Protein AF-A0A2K3LFW1-F1 (afdb_monomer)

Mean predicted aligned error: 12.16 Å

Structure (mmCIF, N/CA/C/O backbone):
data_AF-A0A2K3LFW1-F1
#
_entry.id   AF-A0A2K3LFW1-F1
#
loop_
_atom_site.group_PDB
_atom_site.id
_atom_site.type_symbol
_atom_site.label_atom_id
_atom_site.label_alt_id
_atom_site.label_comp_id
_atom_site.label_asym_id
_atom_site.label_entity_id
_atom_site.label_seq_id
_atom_site.pdbx_PDB_ins_code
_atom_site.Cartn_x
_atom_site.Cartn_y
_atom_site.Cartn_z
_atom_site.occupancy
_atom_site.B_iso_or_equiv
_atom_site.auth_seq_id
_atom_site.auth_comp_id
_atom_site.auth_asym_id
_atom_site.auth_atom_id
_atom_site.pdbx_PDB_model_num
ATOM 1 N N . ALA A 1 1 ? -12.103 -34.944 -21.397 1.00 36.88 1 ALA A N 1
ATOM 2 C CA . ALA A 1 1 ? -10.668 -35.002 -21.060 1.00 36.88 1 ALA A CA 1
ATOM 3 C C . ALA A 1 1 ? -10.386 -33.877 -20.077 1.00 36.88 1 ALA A C 1
ATOM 5 O O . ALA A 1 1 ? -10.619 -32.725 -20.417 1.00 36.88 1 ALA A O 1
ATOM 6 N N . VAL A 1 2 ? -10.037 -34.216 -18.837 1.00 42.31 2 VAL A N 1
ATOM 7 C CA . VAL A 1 2 ? -9.787 -33.252 -17.756 1.00 42.31 2 VAL A CA 1
ATOM 8 C C . VAL A 1 2 ? -8.341 -32.785 -17.886 1.00 42.31 2 VAL A C 1
ATOM 10 O O . VAL A 1 2 ? -7.439 -33.617 -17.873 1.00 42.31 2 VAL A O 1
ATOM 13 N N . GLY A 1 3 ? -8.125 -31.481 -18.067 1.00 49.25 3 GLY A N 1
ATOM 14 C CA . GLY A 1 3 ? -6.792 -30.880 -18.108 1.00 49.25 3 GLY A CA 1
ATOM 15 C C . GLY A 1 3 ? -6.124 -30.982 -16.740 1.00 49.25 3 GLY A C 1
ATOM 16 O O . GLY A 1 3 ? -6.331 -30.141 -15.871 1.00 49.25 3 GLY A O 1
ATOM 17 N N . SER A 1 4 ? -5.366 -32.053 -16.539 1.00 57.53 4 SER A N 1
ATOM 18 C CA . SER A 1 4 ? -4.547 -32.315 -15.361 1.00 57.53 4 SER A CA 1
ATOM 19 C C . SER A 1 4 ? -3.307 -31.419 -15.376 1.00 57.53 4 SER A C 1
ATOM 21 O O . SER A 1 4 ? -2.451 -31.591 -16.242 1.00 57.53 4 SER A O 1
ATOM 23 N N . GLY A 1 5 ? -3.187 -30.492 -14.422 1.00 56.44 5 GLY A N 1
ATOM 24 C CA . GLY A 1 5 ? -1.912 -29.798 -14.207 1.00 56.44 5 GLY A CA 1
ATOM 25 C C . GLY A 1 5 ? -1.926 -28.523 -13.366 1.00 56.44 5 GLY A C 1
ATOM 26 O O . GLY A 1 5 ? -0.854 -28.055 -13.002 1.00 56.44 5 GLY A O 1
ATOM 27 N N . SER A 1 6 ? -3.084 -27.943 -13.034 1.00 63.03 6 SER A N 1
ATOM 28 C CA . SER A 1 6 ? -3.106 -26.725 -12.213 1.00 63.03 6 SER A CA 1
ATOM 29 C C . SER A 1 6 ? -3.050 -27.080 -10.724 1.00 63.03 6 SER A C 1
ATOM 31 O O . SER A 1 6 ? -3.928 -27.776 -10.212 1.00 63.03 6 SER A O 1
ATOM 33 N N . LEU A 1 7 ? -1.989 -26.637 -10.042 1.00 67.38 7 LEU A N 1
ATOM 34 C CA . LEU A 1 7 ? -1.894 -26.677 -8.581 1.00 67.38 7 LEU A CA 1
ATOM 35 C C . LEU A 1 7 ? -3.074 -25.912 -7.970 1.00 67.38 7 LEU A C 1
ATOM 37 O O . LEU A 1 7 ? -3.542 -24.927 -8.542 1.00 67.38 7 LEU A O 1
ATOM 41 N N . ARG A 1 8 ? -3.542 -26.339 -6.789 1.00 80.81 8 ARG A N 1
ATOM 42 C CA . ARG A 1 8 ? -4.552 -25.564 -6.059 1.00 80.81 8 ARG A CA 1
ATOM 43 C C . ARG A 1 8 ? -4.041 -24.129 -5.835 1.00 80.81 8 ARG A C 1
ATOM 45 O O . ARG A 1 8 ? -2.858 -23.977 -5.527 1.00 80.81 8 ARG A O 1
ATOM 52 N N . PRO A 1 9 ? -4.901 -23.099 -5.942 1.00 73.69 9 PRO A N 1
ATOM 53 C CA . PRO A 1 9 ? -4.488 -21.699 -5.825 1.00 73.69 9 PRO A CA 1
ATOM 54 C C . PRO A 1 9 ? -3.722 -21.380 -4.539 1.00 73.69 9 PRO A C 1
ATOM 56 O O . PRO A 1 9 ? -2.773 -20.609 -4.586 1.00 73.69 9 PRO A O 1
ATOM 59 N N . ASP A 1 10 ? -4.072 -22.017 -3.418 1.00 69.94 10 ASP A N 1
ATOM 60 C CA . ASP A 1 10 ? -3.366 -21.872 -2.141 1.00 69.94 10 ASP A CA 1
ATOM 61 C C . ASP A 1 10 ? -1.914 -22.376 -2.212 1.00 69.94 10 ASP A C 1
ATOM 63 O O . ASP A 1 10 ? -0.987 -21.688 -1.791 1.00 69.94 10 ASP A O 1
ATOM 67 N N . ILE A 1 11 ? -1.699 -23.529 -2.847 1.00 78.38 11 ILE A N 1
ATOM 68 C CA . ILE A 1 11 ? -0.368 -24.117 -3.040 1.00 78.38 11 ILE A CA 1
ATOM 69 C C . ILE A 1 11 ? 0.438 -23.304 -4.060 1.00 78.38 11 ILE A C 1
ATOM 71 O O . ILE A 1 11 ? 1.631 -23.073 -3.866 1.00 78.38 11 ILE A O 1
ATOM 75 N N . ALA A 1 12 ? -0.209 -22.854 -5.138 1.00 78.25 12 ALA A N 1
ATOM 76 C CA . ALA A 1 12 ? 0.420 -22.016 -6.152 1.00 78.25 12 ALA A CA 1
ATOM 77 C C . ALA A 1 12 ? 0.868 -20.670 -5.567 1.00 78.25 12 ALA A C 1
ATOM 79 O O . ALA A 1 12 ? 1.980 -20.231 -5.847 1.00 78.25 12 ALA A O 1
ATOM 80 N N . LEU A 1 13 ? 0.039 -20.055 -4.718 1.00 75.94 13 LEU A N 1
ATOM 81 C CA . LEU A 1 13 ? 0.353 -18.804 -4.037 1.00 75.94 13 LEU A CA 1
ATOM 82 C C . LEU A 1 13 ? 1.554 -18.975 -3.105 1.00 75.94 13 LEU A C 1
ATOM 84 O O . LEU A 1 13 ? 2.527 -18.245 -3.251 1.00 75.94 13 LEU A O 1
ATOM 88 N N . SER A 1 14 ? 1.548 -19.977 -2.219 1.00 77.00 14 SER A N 1
ATOM 89 C CA . SER A 1 14 ? 2.691 -20.229 -1.329 1.00 77.00 14 SER A CA 1
ATOM 90 C C . SER A 1 14 ? 3.979 -20.539 -2.095 1.00 77.00 14 SER A C 1
ATOM 92 O O . SER A 1 14 ? 5.039 -20.022 -1.745 1.00 77.00 14 SER A O 1
ATOM 94 N N . ALA A 1 15 ? 3.902 -21.347 -3.157 1.00 76.06 15 ALA A N 1
ATOM 95 C CA . ALA A 1 15 ? 5.063 -21.656 -3.988 1.00 76.06 15 ALA A CA 1
ATOM 96 C C . ALA A 1 15 ? 5.621 -20.402 -4.679 1.00 76.06 15 ALA A C 1
ATOM 98 O O . ALA A 1 15 ? 6.836 -20.206 -4.718 1.00 76.06 15 ALA A O 1
ATOM 99 N N . LEU A 1 16 ? 4.742 -19.534 -5.185 1.00 79.44 16 LEU A N 1
ATOM 100 C CA . LEU A 1 16 ? 5.137 -18.287 -5.831 1.00 79.44 16 LEU A CA 1
ATOM 101 C C . LEU A 1 16 ? 5.702 -17.274 -4.832 1.00 79.44 16 LEU A C 1
ATOM 103 O O . LEU A 1 16 ? 6.702 -16.640 -5.145 1.00 79.44 16 LEU A O 1
ATOM 107 N N . SER A 1 17 ? 5.166 -17.184 -3.616 1.00 76.12 17 SER A N 1
ATOM 108 C CA . SER A 1 17 ? 5.714 -16.315 -2.567 1.00 76.12 17 SER A CA 1
ATOM 109 C C . SER A 1 17 ? 7.124 -16.731 -2.136 1.00 76.12 17 SER A C 1
ATOM 111 O O . SER A 1 17 ? 7.999 -15.880 -1.984 1.00 76.12 17 SER A O 1
ATOM 113 N N . ILE A 1 18 ? 7.382 -18.039 -2.010 1.00 76.19 18 ILE A N 1
ATOM 114 C CA . ILE A 1 18 ? 8.729 -18.570 -1.730 1.00 76.19 18 ILE A CA 1
ATOM 115 C C . ILE A 1 18 ? 9.686 -18.248 -2.884 1.00 76.19 18 ILE A C 1
ATOM 117 O O . ILE A 1 18 ? 10.833 -17.864 -2.652 1.00 76.19 18 ILE A O 1
ATOM 121 N N . LEU A 1 19 ? 9.216 -18.369 -4.128 1.00 72.19 19 LEU A N 1
ATOM 122 C CA . LEU A 1 19 ? 9.993 -17.989 -5.306 1.00 72.19 19 LEU A CA 1
ATOM 123 C C . LEU A 1 19 ? 10.299 -16.485 -5.322 1.00 72.19 19 LEU A C 1
ATOM 125 O O . LEU A 1 19 ? 11.444 -16.124 -5.568 1.00 72.19 19 LEU A O 1
ATOM 129 N N . CYS A 1 20 ? 9.338 -15.616 -4.995 1.00 63.88 20 CYS A N 1
ATOM 130 C CA . CYS A 1 20 ? 9.567 -14.173 -4.865 1.00 63.88 20 CYS A CA 1
ATOM 131 C C . CYS A 1 20 ? 10.666 -13.865 -3.841 1.00 63.88 20 CYS A C 1
ATOM 133 O O . CYS A 1 20 ? 11.599 -13.135 -4.161 1.00 63.88 20 CYS A O 1
ATOM 135 N N . ALA A 1 21 ? 10.607 -14.477 -2.655 1.00 72.50 21 ALA A N 1
ATOM 136 C CA . ALA A 1 21 ? 11.631 -14.309 -1.624 1.00 72.50 21 ALA A CA 1
ATOM 137 C C . ALA A 1 21 ? 13.019 -14.794 -2.085 1.00 72.50 21 ALA A C 1
ATOM 139 O O . ALA A 1 21 ? 14.028 -14.149 -1.803 1.00 72.50 21 ALA A O 1
ATOM 140 N N . ALA A 1 22 ? 13.081 -15.899 -2.835 1.00 65.00 22 ALA A N 1
ATOM 141 C CA . ALA A 1 22 ? 14.328 -16.403 -3.406 1.00 65.00 22 ALA A CA 1
ATOM 142 C C . ALA A 1 22 ? 14.880 -15.499 -4.528 1.00 65.00 22 ALA A C 1
ATOM 144 O O . ALA A 1 22 ? 16.094 -15.321 -4.628 1.00 65.00 22 ALA A O 1
ATOM 145 N N . PHE A 1 23 ? 14.023 -14.891 -5.354 1.00 58.53 23 PHE A N 1
ATOM 146 C CA . PHE A 1 23 ? 14.447 -13.973 -6.422 1.00 58.53 23 PHE A CA 1
ATOM 147 C C . PHE A 1 23 ? 14.861 -12.594 -5.919 1.00 58.53 23 PHE A C 1
ATOM 149 O O . PHE A 1 23 ? 15.711 -11.969 -6.551 1.00 58.53 23 PHE A O 1
ATOM 156 N N . SER A 1 24 ? 14.391 -12.169 -4.744 1.00 59.94 24 SER A N 1
ATOM 157 C CA . SER A 1 24 ? 14.959 -11.014 -4.032 1.00 59.94 24 SER A CA 1
ATOM 158 C C . SER A 1 24 ? 16.465 -11.172 -3.751 1.00 59.94 24 SER A C 1
ATOM 160 O O . SER A 1 24 ? 17.146 -10.183 -3.496 1.00 59.94 24 SER A O 1
ATOM 162 N N . ILE A 1 25 ? 17.000 -12.400 -3.832 1.00 59.28 25 ILE A N 1
ATOM 163 C CA . ILE A 1 25 ? 18.426 -12.729 -3.676 1.00 59.28 25 ILE A CA 1
ATOM 164 C C . ILE A 1 25 ? 19.150 -12.827 -5.044 1.00 59.28 25 ILE A C 1
ATOM 166 O O . ILE A 1 25 ? 20.365 -12.641 -5.099 1.00 59.28 25 ILE A O 1
ATOM 170 N N . TYR A 1 26 ? 18.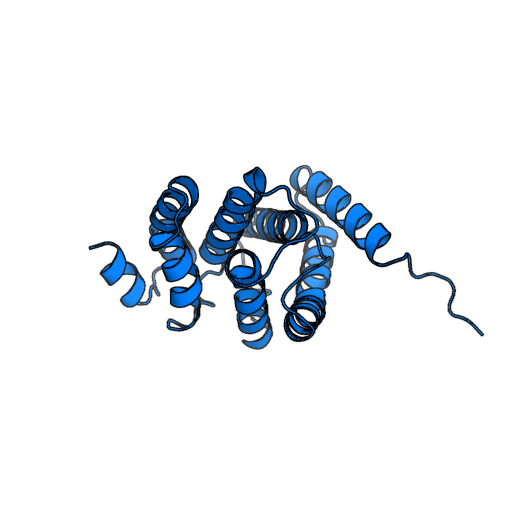437 -13.060 -6.159 1.00 53.00 26 TYR A N 1
ATOM 171 C CA . TYR A 1 26 ? 19.004 -13.260 -7.508 1.00 53.00 26 TYR A CA 1
ATOM 172 C C . TYR A 1 26 ? 18.265 -12.423 -8.577 1.00 53.00 26 TYR A C 1
ATOM 174 O O . TYR A 1 26 ? 17.301 -12.900 -9.182 1.00 53.00 26 TYR A O 1
ATOM 182 N N . PRO A 1 27 ? 18.711 -11.177 -8.828 1.00 52.75 27 PRO A N 1
ATOM 183 C CA . PRO A 1 27 ? 17.838 -10.127 -9.350 1.00 52.75 27 PRO A CA 1
ATOM 184 C C . PRO A 1 27 ? 17.602 -10.075 -10.872 1.00 52.75 27 PRO A C 1
ATOM 186 O O . PRO A 1 27 ? 16.669 -9.417 -11.329 1.00 52.75 27 PRO A O 1
ATOM 189 N N . GLU A 1 28 ? 18.401 -10.775 -11.673 1.00 54.62 28 GLU A N 1
ATOM 190 C CA . GLU A 1 28 ? 18.418 -10.643 -13.139 1.00 54.62 28 GLU A CA 1
ATOM 191 C C . GLU A 1 28 ? 17.865 -11.902 -13.821 1.00 54.62 28 GLU A C 1
ATOM 193 O O . GLU A 1 28 ? 18.613 -12.780 -14.250 1.00 54.62 28 GLU A O 1
ATOM 198 N N . SER A 1 29 ? 16.541 -12.038 -13.917 1.00 58.97 29 SER A N 1
ATOM 199 C CA . SER A 1 29 ? 15.955 -13.064 -14.786 1.00 58.97 29 SER A CA 1
ATOM 200 C C . SER A 1 29 ? 14.590 -12.651 -15.331 1.00 58.97 29 SER A C 1
ATOM 202 O O . SER A 1 29 ? 13.766 -12.107 -14.602 1.00 58.97 29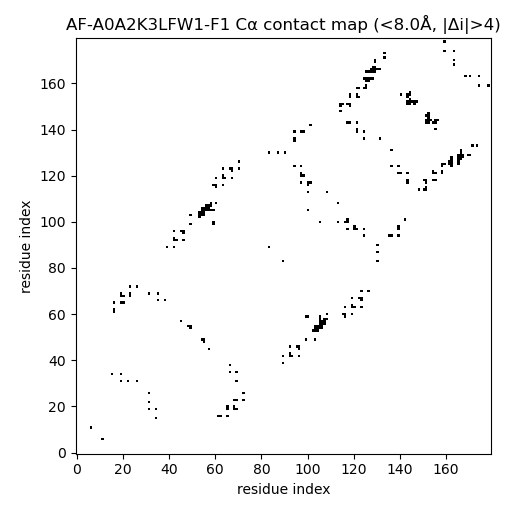 SER A O 1
ATOM 204 N N . ASP A 1 30 ? 14.307 -13.006 -16.590 1.00 65.06 30 ASP A N 1
ATOM 205 C CA . ASP A 1 30 ? 12.976 -12.946 -17.233 1.00 65.06 30 ASP A CA 1
ATOM 206 C C . ASP A 1 30 ? 11.843 -13.517 -16.357 1.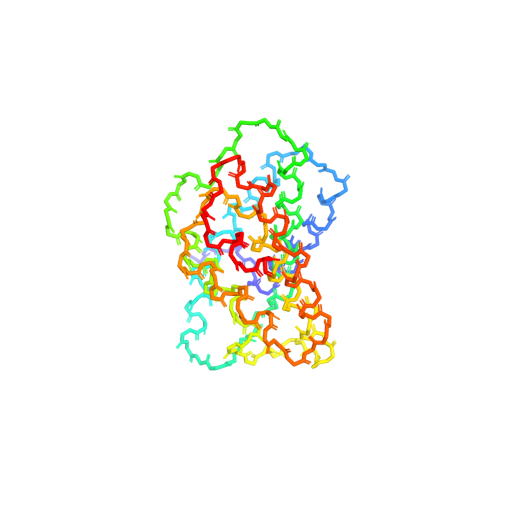00 65.06 30 ASP A C 1
ATOM 208 O O . ASP A 1 30 ? 10.658 -13.249 -16.569 1.00 65.06 30 ASP A O 1
ATOM 212 N N . LEU A 1 31 ? 12.201 -14.337 -15.373 1.00 68.19 31 LEU A N 1
ATOM 213 C CA . LEU A 1 31 ? 11.296 -14.953 -14.426 1.00 68.19 31 LEU A CA 1
ATOM 214 C C . LEU A 1 31 ? 10.698 -13.947 -13.432 1.00 68.19 31 LEU A C 1
ATOM 216 O O . LEU A 1 31 ? 9.506 -14.053 -13.153 1.00 68.19 31 LEU A O 1
ATOM 220 N N . SER A 1 32 ? 11.443 -12.940 -12.959 1.00 67.00 32 SER A N 1
ATOM 221 C CA . SER A 1 32 ? 10.898 -11.924 -12.039 1.00 67.00 32 SER A CA 1
ATOM 222 C C . SER A 1 32 ? 9.825 -11.065 -12.716 1.00 67.00 32 SER A C 1
ATOM 224 O O . SER A 1 32 ? 8.769 -10.808 -12.137 1.00 67.00 32 SER A O 1
ATOM 226 N N . VAL A 1 33 ? 10.039 -10.716 -13.988 1.00 70.12 33 VAL A N 1
ATOM 227 C CA . VAL A 1 33 ? 9.062 -10.001 -14.822 1.00 70.12 33 VAL A CA 1
ATOM 228 C C . VAL A 1 33 ? 7.803 -10.842 -15.040 1.00 70.12 33 VAL A C 1
ATOM 230 O O . VAL A 1 33 ? 6.693 -10.334 -14.885 1.00 70.12 33 VAL A O 1
ATOM 233 N N . ARG A 1 34 ? 7.949 -12.136 -15.351 1.00 72.56 34 ARG A N 1
ATOM 234 C CA . ARG A 1 34 ? 6.803 -13.050 -15.525 1.00 72.56 34 ARG A CA 1
ATOM 235 C C . ARG A 1 34 ? 6.018 -13.241 -14.231 1.00 72.56 34 ARG A C 1
ATOM 237 O O . ARG A 1 34 ? 4.791 -13.259 -14.265 1.00 72.56 34 ARG A O 1
ATOM 244 N N . ILE A 1 35 ? 6.710 -13.353 -13.100 1.00 73.81 35 ILE A N 1
ATOM 245 C CA . ILE A 1 35 ? 6.075 -13.421 -11.782 1.00 73.81 35 ILE A CA 1
ATOM 246 C C . ILE A 1 35 ? 5.300 -12.131 -11.514 1.00 73.81 35 ILE A C 1
ATOM 248 O O . ILE A 1 35 ? 4.132 -12.207 -11.146 1.00 73.81 35 ILE A O 1
ATOM 252 N N . PHE A 1 36 ? 5.882 -10.959 -11.789 1.00 77.12 36 PHE A N 1
ATOM 253 C CA . PHE A 1 36 ? 5.176 -9.686 -11.636 1.00 77.12 36 PHE A CA 1
ATOM 254 C C . PHE A 1 36 ? 3.883 -9.634 -12.448 1.00 77.12 36 PHE A C 1
ATOM 256 O O . PHE A 1 36 ? 2.825 -9.305 -11.920 1.00 77.12 36 PHE A O 1
ATOM 263 N N . GLN A 1 37 ? 3.959 -10.003 -13.729 1.00 78.31 37 GLN A N 1
ATOM 264 C CA . GLN A 1 37 ? 2.797 -10.059 -14.616 1.00 78.31 37 GLN A CA 1
ATOM 265 C C . GLN A 1 37 ? 1.731 -11.015 -14.072 1.00 78.31 37 GLN A C 1
ATOM 267 O O . GLN A 1 37 ? 0.543 -10.692 -14.082 1.00 78.31 37 GLN A O 1
ATOM 272 N 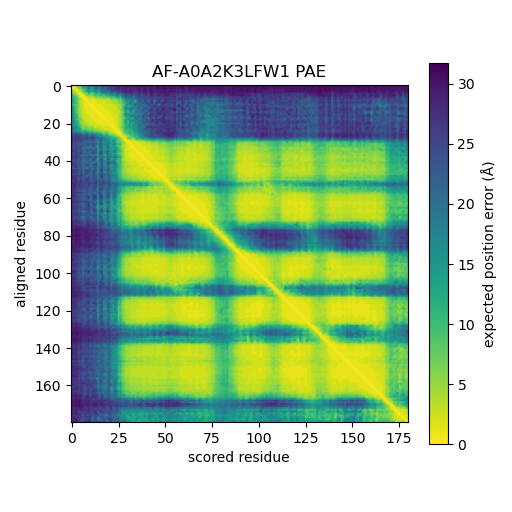N . GLN A 1 38 ? 2.152 -12.166 -13.544 1.00 80.69 38 GLN A N 1
ATOM 273 C CA . GLN A 1 38 ? 1.246 -13.135 -12.941 1.00 80.69 38 GLN A CA 1
ATOM 274 C C . GLN A 1 38 ? 0.577 -12.595 -11.669 1.00 80.69 38 GLN A C 1
ATOM 276 O O . GLN A 1 38 ? -0.615 -12.829 -11.471 1.00 80.69 38 GLN A O 1
ATOM 281 N N . MET A 1 39 ? 1.309 -11.846 -10.840 1.00 83.44 39 MET A N 1
ATOM 282 C CA . MET A 1 39 ? 0.753 -11.184 -9.659 1.00 83.44 39 MET A CA 1
ATOM 283 C C . MET A 1 39 ? -0.252 -10.094 -10.053 1.00 83.44 39 MET A C 1
ATOM 285 O O . MET A 1 39 ? -1.359 -10.067 -9.522 1.00 83.44 39 MET A O 1
ATOM 289 N N . LEU A 1 40 ? 0.070 -9.254 -11.045 1.00 83.19 40 LEU A N 1
ATOM 290 C CA . LEU A 1 40 ? -0.855 -8.234 -11.557 1.00 83.19 40 LEU A CA 1
ATOM 291 C C . LEU A 1 40 ? -2.141 -8.841 -12.134 1.00 83.19 40 LEU A C 1
ATOM 293 O O . LEU A 1 40 ? -3.220 -8.275 -11.948 1.00 83.19 40 LEU A O 1
ATOM 297 N N . ALA A 1 41 ? -2.060 -10.005 -12.785 1.00 84.75 41 ALA A N 1
ATOM 298 C CA . ALA A 1 41 ? -3.236 -10.716 -13.288 1.00 84.75 41 ALA A CA 1
ATOM 299 C C . ALA A 1 41 ? -4.204 -11.131 -12.160 1.00 84.75 41 ALA A C 1
ATOM 301 O O . ALA A 1 41 ? -5.419 -11.189 -12.374 1.00 84.75 41 ALA A O 1
ATOM 302 N N . TRP A 1 42 ? -3.696 -11.370 -10.947 1.00 87.56 42 TRP A N 1
ATOM 303 C CA . TRP A 1 42 ? -4.513 -11.731 -9.786 1.00 87.56 42 TRP A CA 1
ATOM 304 C C . TRP A 1 42 ? -5.242 -10.553 -9.139 1.00 87.56 42 TRP A C 1
ATOM 306 O O . TRP A 1 42 ? -6.194 -10.792 -8.398 1.00 87.56 42 TRP A O 1
ATOM 316 N N . LEU A 1 43 ? -4.879 -9.300 -9.445 1.00 88.25 43 LEU A N 1
ATOM 317 C CA . LEU A 1 43 ? -5.554 -8.115 -8.896 1.00 88.25 43 LEU A CA 1
ATOM 318 C C . LEU A 1 43 ? -7.066 -8.142 -9.132 1.00 88.25 43 LEU A C 1
ATOM 320 O O . LEU A 1 43 ? -7.840 -7.860 -8.222 1.00 88.25 43 LEU A O 1
ATOM 324 N N . SER A 1 44 ? -7.480 -8.521 -10.343 1.00 86.31 44 SER A N 1
ATOM 325 C CA . SER A 1 44 ? -8.894 -8.634 -10.710 1.00 86.31 44 SER A CA 1
ATOM 326 C C . SER A 1 44 ? -9.626 -9.653 -9.835 1.00 86.31 44 SER A C 1
ATOM 328 O O . SER A 1 44 ? -10.680 -9.355 -9.282 1.00 86.31 44 SER A O 1
ATOM 330 N N . TRP A 1 45 ? -9.032 -10.830 -9.634 1.00 89.69 45 TRP A N 1
ATOM 331 C CA . TRP A 1 45 ? -9.604 -11.881 -8.801 1.00 89.69 45 TRP A CA 1
ATOM 332 C C . TRP A 1 45 ? -9.680 -11.471 -7.324 1.00 89.69 45 TRP A C 1
ATOM 334 O O . TRP A 1 45 ? -10.723 -11.667 -6.703 1.00 89.69 45 TRP A O 1
ATOM 344 N N . ILE A 1 46 ? -8.634 -10.841 -6.773 1.00 88.75 46 ILE A N 1
ATOM 345 C CA . ILE A 1 46 ? -8.632 -10.341 -5.385 1.00 88.75 46 ILE A CA 1
ATOM 346 C C . ILE A 1 46 ? -9.704 -9.257 -5.201 1.00 88.75 46 ILE A C 1
ATOM 348 O O . ILE A 1 46 ? -10.449 -9.285 -4.221 1.00 88.75 46 ILE A O 1
ATOM 352 N N . ALA A 1 47 ? -9.828 -8.329 -6.153 1.00 87.75 47 ALA A N 1
ATOM 353 C CA . ALA A 1 47 ? -10.855 -7.293 -6.118 1.00 87.75 47 ALA A CA 1
ATOM 354 C C . ALA A 1 47 ? -12.277 -7.878 -6.185 1.00 87.75 47 ALA A C 1
ATOM 356 O O . ALA A 1 47 ? -13.176 -7.375 -5.515 1.00 87.75 47 ALA A O 1
ATOM 357 N N . GLU A 1 48 ? -12.497 -8.956 -6.944 1.00 88.38 48 GLU A N 1
ATOM 358 C CA . GLU A 1 48 ? -13.782 -9.665 -6.946 1.00 88.38 48 GLU A CA 1
ATOM 359 C C . GLU A 1 48 ? -14.057 -10.386 -5.621 1.00 88.38 48 GLU A C 1
ATOM 361 O O . GLU A 1 48 ? -15.191 -10.355 -5.146 1.00 88.38 48 GLU A O 1
ATOM 366 N N . GLN A 1 49 ? -13.043 -10.978 -4.979 1.00 84.75 49 GLN A N 1
ATOM 367 C CA . GLN A 1 49 ? -13.209 -11.551 -3.635 1.00 84.75 49 GLN A CA 1
ATOM 368 C C . GLN A 1 49 ? -13.634 -10.483 -2.617 1.00 84.75 49 GLN A C 1
ATOM 370 O O . GLN A 1 49 ? -14.542 -10.723 -1.825 1.00 84.75 49 GLN A O 1
ATOM 375 N N . ALA A 1 50 ? -13.057 -9.280 -2.697 1.00 85.06 50 ALA A N 1
ATOM 376 C CA . ALA A 1 50 ? -13.438 -8.150 -1.847 1.00 85.06 50 ALA A CA 1
ATOM 377 C C . ALA A 1 50 ? -14.905 -7.714 -2.037 1.00 85.06 50 ALA A C 1
ATOM 379 O O . ALA A 1 50 ? -15.556 -7.252 -1.107 1.00 85.06 50 ALA A O 1
ATOM 380 N N . LYS A 1 51 ? -15.482 -7.893 -3.232 1.00 85.25 51 LYS A N 1
ATOM 381 C CA . LYS A 1 51 ? -16.899 -7.565 -3.477 1.00 85.25 51 LYS A CA 1
ATOM 382 C C . LYS A 1 51 ? -17.871 -8.582 -2.875 1.00 85.25 51 LYS A C 1
ATOM 384 O O . LYS A 1 51 ? -19.039 -8.255 -2.681 1.00 85.25 51 LYS A O 1
ATOM 389 N N . GLN A 1 52 ? -17.426 -9.814 -2.625 1.00 79.25 52 GLN A N 1
ATOM 390 C CA . GLN A 1 52 ? -18.292 -10.927 -2.217 1.00 79.25 52 GLN A CA 1
ATOM 391 C C . GLN A 1 52 ? -18.542 -10.988 -0.701 1.00 79.25 52 GLN A C 1
ATOM 393 O O . GLN A 1 52 ? -19.396 -11.755 -0.257 1.00 79.25 52 GLN A O 1
ATOM 398 N N . GLY A 1 53 ? -17.856 -10.165 0.096 1.00 73.38 53 GLY A N 1
ATOM 399 C CA . GLY A 1 53 ? -18.109 -10.033 1.528 1.00 73.38 53 GLY A CA 1
ATOM 400 C C . GLY A 1 53 ? -17.030 -9.231 2.253 1.00 73.38 53 GLY A C 1
ATOM 401 O O . GLY A 1 53 ? -15.991 -8.914 1.692 1.00 73.38 53 GLY A O 1
ATOM 402 N N . ASN A 1 54 ? -17.253 -8.949 3.538 1.00 77.44 54 ASN A N 1
ATOM 403 C CA . ASN A 1 54 ? -16.353 -8.110 4.345 1.00 77.44 54 ASN A CA 1
ATOM 404 C C . ASN A 1 54 ? -15.081 -8.831 4.825 1.00 77.44 54 ASN A C 1
ATOM 406 O O . ASN A 1 54 ? -14.287 -8.243 5.557 1.00 77.44 54 ASN A O 1
ATOM 410 N N . SER A 1 55 ? -14.892 -10.102 4.472 1.00 80.81 55 SER A N 1
ATOM 411 C CA . SER A 1 55 ? -13.761 -10.914 4.918 1.00 80.81 55 SER A CA 1
ATOM 412 C C . SER A 1 55 ? -12.977 -11.460 3.741 1.00 80.81 55 SER A C 1
ATOM 414 O O . SER A 1 55 ? -13.569 -12.019 2.817 1.00 80.81 55 SER A O 1
ATOM 416 N N . ILE A 1 56 ? -11.652 -11.383 3.817 1.00 83.69 56 ILE A N 1
ATOM 417 C CA . ILE A 1 56 ? -10.764 -11.897 2.778 1.00 83.69 56 ILE A CA 1
ATOM 418 C C . ILE A 1 56 ? -9.951 -13.066 3.325 1.00 83.69 56 ILE A C 1
ATOM 420 O O . ILE A 1 56 ? -9.322 -12.978 4.380 1.00 83.69 56 ILE A O 1
ATOM 424 N N . THR A 1 57 ? -9.988 -14.177 2.588 1.00 82.94 57 THR A N 1
ATOM 425 C CA . THR A 1 57 ? -9.236 -15.409 2.877 1.00 82.94 57 THR A CA 1
ATOM 426 C C . THR A 1 57 ? -7.853 -15.427 2.232 1.00 82.94 57 THR A C 1
ATOM 428 O O . THR A 1 57 ? -7.057 -16.314 2.514 1.00 82.94 57 THR A O 1
ATOM 431 N N . VAL A 1 58 ? -7.580 -14.491 1.322 1.00 83.56 58 VAL A N 1
ATOM 432 C CA . VAL A 1 58 ? -6.268 -14.318 0.694 1.00 83.56 58 VAL A CA 1
ATOM 433 C C . VAL A 1 58 ? -5.321 -13.686 1.708 1.00 83.56 58 VAL A C 1
ATOM 435 O O . VAL A 1 58 ? -5.685 -12.723 2.382 1.00 83.56 58 VAL A O 1
ATOM 438 N N . ASP A 1 59 ? -4.096 -14.198 1.789 1.00 87.12 59 ASP A N 1
ATOM 439 C CA . ASP A 1 59 ? -3.038 -13.560 2.565 1.00 87.12 59 ASP A CA 1
ATOM 440 C C . ASP A 1 59 ? -2.547 -12.293 1.848 1.00 87.12 59 ASP A C 1
ATOM 442 O O . ASP A 1 59 ? -1.634 -12.313 1.016 1.00 87.12 59 ASP A O 1
ATOM 446 N N . ILE A 1 60 ? -3.214 -11.179 2.155 1.00 89.38 60 ILE A N 1
ATOM 447 C CA . ILE A 1 60 ? -2.909 -9.864 1.590 1.00 89.38 60 ILE A CA 1
ATOM 448 C C . ILE A 1 60 ? -1.513 -9.389 2.006 1.00 89.38 60 ILE A C 1
ATOM 450 O O . ILE A 1 60 ? -0.850 -8.744 1.200 1.00 89.38 60 ILE A O 1
ATOM 454 N N . SER A 1 61 ? -1.031 -9.738 3.205 1.00 88.69 61 SER A N 1
ATOM 455 C CA . SER A 1 61 ? 0.312 -9.343 3.652 1.00 88.69 61 SER A CA 1
ATOM 456 C C . SER A 1 61 ? 1.374 -9.951 2.751 1.00 88.69 61 SER A C 1
ATOM 458 O O . SER A 1 61 ? 2.176 -9.223 2.168 1.00 88.69 61 SER A O 1
ATOM 460 N N . THR A 1 62 ? 1.321 -11.270 2.568 1.00 87.69 62 THR A N 1
ATOM 461 C CA . THR A 1 62 ? 2.269 -11.986 1.708 1.00 87.69 62 THR A CA 1
ATOM 462 C C . THR A 1 62 ? 2.175 -11.509 0.255 1.00 87.69 62 THR A C 1
ATOM 464 O O . THR A 1 62 ? 3.193 -11.336 -0.419 1.00 87.69 62 THR A O 1
ATOM 467 N N . TYR A 1 63 ? 0.961 -11.256 -0.247 1.00 89.94 63 TYR A N 1
ATOM 468 C CA . TYR A 1 63 ? 0.778 -10.735 -1.601 1.00 89.94 63 TYR A CA 1
ATOM 469 C C . TYR A 1 63 ? 1.432 -9.355 -1.784 1.00 89.94 63 TYR A C 1
ATOM 471 O O . TYR A 1 63 ? 2.171 -9.145 -2.749 1.00 89.94 63 TYR A O 1
ATOM 479 N N . LEU A 1 64 ? 1.196 -8.426 -0.853 1.00 90.50 64 LEU A N 1
ATOM 480 C CA . LEU A 1 64 ? 1.770 -7.080 -0.901 1.00 90.50 64 LEU A CA 1
ATOM 481 C C . LEU A 1 64 ? 3.290 -7.094 -0.734 1.00 90.50 64 LEU A C 1
ATOM 483 O O . LEU A 1 64 ? 3.970 -6.349 -1.433 1.00 90.50 64 LEU A O 1
ATOM 487 N N . GLU A 1 65 ? 3.832 -7.966 0.114 1.00 89.62 65 GLU A N 1
ATOM 488 C CA . GLU A 1 65 ? 5.278 -8.156 0.260 1.00 89.62 65 GLU A CA 1
ATOM 489 C C . GLU A 1 65 ? 5.929 -8.631 -1.050 1.00 89.62 65 GLU A C 1
ATOM 491 O O . GLU A 1 65 ? 6.998 -8.146 -1.435 1.00 89.62 65 GLU A O 1
ATOM 496 N N . GLY A 1 66 ? 5.256 -9.517 -1.793 1.00 86.19 66 GLY A N 1
ATOM 497 C CA . GLY A 1 66 ? 5.700 -9.932 -3.122 1.00 86.19 66 GLY A CA 1
ATOM 498 C C . GLY A 1 66 ? 5.683 -8.780 -4.135 1.00 86.19 66 GLY A C 1
ATOM 499 O O . GLY A 1 66 ? 6.670 -8.578 -4.841 1.00 86.19 66 GLY A O 1
ATOM 500 N N . ILE A 1 67 ? 4.611 -7.975 -4.169 1.00 86.50 67 ILE A N 1
ATOM 501 C CA . ILE A 1 67 ? 4.536 -6.784 -5.036 1.00 86.50 67 ILE A CA 1
ATOM 502 C C . ILE A 1 67 ? 5.649 -5.795 -4.676 1.00 86.50 67 ILE A C 1
ATOM 504 O O . ILE A 1 67 ? 6.367 -5.329 -5.561 1.00 86.50 67 ILE A O 1
ATOM 508 N N . HIS A 1 68 ? 5.826 -5.512 -3.386 1.00 87.69 68 HIS A N 1
ATOM 509 C CA . HIS A 1 68 ? 6.860 -4.624 -2.867 1.00 87.69 68 HIS A CA 1
ATOM 510 C C . HIS A 1 68 ? 8.266 -5.080 -3.289 1.00 87.69 68 HIS A C 1
ATOM 512 O O . HIS A 1 68 ? 9.031 -4.298 -3.852 1.00 87.69 68 HIS A O 1
ATOM 518 N N . SER A 1 69 ? 8.576 -6.366 -3.102 1.00 84.25 69 SER A N 1
ATOM 519 C CA . SER A 1 69 ? 9.867 -6.962 -3.473 1.00 84.25 69 SER A CA 1
ATOM 520 C C . SER A 1 69 ? 10.161 -6.824 -4.965 1.00 84.25 69 SER A C 1
ATOM 522 O O . SER A 1 69 ? 11.271 -6.470 -5.363 1.00 84.25 69 SER A O 1
ATOM 524 N N . VAL A 1 70 ? 9.154 -7.050 -5.807 1.00 79.75 70 VAL A N 1
ATOM 525 C CA . VAL A 1 70 ? 9.305 -6.922 -7.258 1.00 79.75 70 VAL A CA 1
ATOM 526 C C . VAL A 1 70 ? 9.462 -5.460 -7.694 1.00 79.75 70 VAL A C 1
ATOM 528 O O . VAL A 1 70 ? 10.242 -5.175 -8.606 1.00 79.75 70 VAL A O 1
ATOM 531 N N . LEU A 1 71 ? 8.775 -4.518 -7.042 1.00 78.75 71 LEU A N 1
ATOM 532 C CA . LEU A 1 71 ? 8.948 -3.083 -7.301 1.00 78.75 71 LEU A CA 1
ATOM 533 C C . LEU A 1 71 ? 10.362 -2.606 -6.935 1.00 78.75 71 LEU A C 1
ATOM 535 O O . LEU A 1 71 ? 10.977 -1.891 -7.729 1.00 78.75 71 LEU A O 1
ATOM 539 N N . LEU A 1 72 ? 10.910 -3.061 -5.802 1.00 79.31 72 LEU A N 1
ATOM 540 C CA . LEU A 1 72 ? 12.303 -2.802 -5.410 1.00 79.31 72 LEU A CA 1
ATOM 541 C C . LEU A 1 72 ? 13.308 -3.385 -6.411 1.00 79.31 72 LEU A C 1
ATOM 543 O O . LEU A 1 72 ? 14.317 -2.763 -6.738 1.00 79.31 72 LEU A O 1
ATOM 547 N N . LEU A 1 73 ? 13.025 -4.577 -6.933 1.00 73.50 73 LEU A N 1
ATOM 548 C CA . LEU A 1 73 ? 13.873 -5.210 -7.935 1.00 73.50 73 LEU A CA 1
ATOM 549 C C . LEU A 1 73 ? 13.924 -4.404 -9.235 1.00 73.50 73 LEU A C 1
ATOM 551 O O . LEU A 1 73 ? 14.983 -4.175 -9.822 1.00 73.50 73 LEU A O 1
ATOM 555 N N . LYS A 1 74 ? 12.751 -3.953 -9.675 1.00 66.69 74 LYS A N 1
ATOM 556 C CA . LYS A 1 74 ? 12.598 -3.181 -10.902 1.00 66.69 74 LYS A CA 1
ATOM 557 C C . LYS A 1 74 ? 13.242 -1.797 -10.790 1.00 66.69 74 LYS A C 1
ATOM 559 O O . LYS A 1 74 ? 13.762 -1.291 -11.782 1.00 66.69 74 LYS A O 1
ATOM 564 N N . SER A 1 75 ? 13.245 -1.196 -9.603 1.00 62.97 75 SER A N 1
ATOM 565 C CA . SER A 1 75 ? 13.874 0.108 -9.381 1.00 62.97 75 SER A CA 1
ATOM 566 C C . SER A 1 75 ? 15.389 0.051 -9.302 1.00 62.97 75 SER A C 1
ATOM 568 O O . SER A 1 75 ? 16.048 0.958 -9.807 1.00 62.97 75 SER A O 1
ATOM 570 N N . ALA A 1 76 ? 15.948 -1.039 -8.773 1.00 56.62 76 ALA A N 1
ATOM 571 C CA . ALA A 1 76 ? 17.384 -1.294 -8.827 1.00 56.62 76 ALA A CA 1
ATOM 572 C C . ALA A 1 76 ? 17.898 -1.429 -10.276 1.00 56.62 76 ALA A C 1
ATOM 574 O O . ALA A 1 76 ? 19.047 -1.096 -10.557 1.00 56.62 76 ALA A O 1
ATOM 575 N N . SER A 1 77 ? 17.037 -1.860 -11.206 1.00 53.75 77 SER A N 1
ATOM 576 C CA . SER A 1 77 ? 17.359 -2.036 -12.629 1.00 53.75 77 SER A CA 1
ATOM 577 C C . SER A 1 77 ? 17.355 -0.730 -13.447 1.00 53.75 77 SER A C 1
ATOM 579 O O . SER A 1 77 ? 17.661 -0.788 -14.631 1.00 53.75 77 SER A O 1
ATOM 581 N N . PHE A 1 78 ? 17.036 0.432 -12.847 1.00 43.72 78 PHE A N 1
ATOM 582 C CA . PHE A 1 78 ? 16.846 1.776 -13.442 1.00 43.72 78 PHE A CA 1
ATOM 583 C C . PHE A 1 78 ? 17.334 1.978 -14.901 1.00 43.72 78 PHE A C 1
ATOM 585 O O . PHE A 1 78 ? 18.301 2.691 -15.178 1.00 43.72 78 PHE A O 1
ATOM 592 N N . LYS A 1 79 ? 16.628 1.354 -15.853 1.00 40.12 79 LYS A N 1
ATOM 593 C CA . LYS A 1 79 ? 16.700 1.592 -17.296 1.00 40.12 79 LYS A CA 1
ATOM 594 C C . LYS A 1 79 ? 15.425 1.067 -17.973 1.00 40.12 79 LYS A C 1
ATOM 596 O O . LYS A 1 79 ? 15.163 -0.127 -18.062 1.00 40.12 79 LYS A O 1
ATOM 601 N N . GLU A 1 80 ? 14.629 2.026 -18.434 1.00 41.78 80 GLU A N 1
ATOM 602 C CA . GLU A 1 80 ? 13.702 1.968 -19.578 1.00 41.78 80 GLU A CA 1
ATOM 603 C C . GLU A 1 80 ? 12.453 1.073 -19.588 1.00 41.78 80 GLU A C 1
ATOM 605 O O . GLU A 1 80 ? 11.570 1.344 -20.400 1.00 41.78 80 GLU A O 1
ATOM 610 N N . ASN A 1 81 ? 12.254 0.100 -18.702 1.00 40.28 81 ASN A N 1
ATOM 611 C CA . ASN A 1 81 ? 11.095 -0.794 -18.865 1.00 40.28 81 ASN A CA 1
ATOM 612 C C . ASN A 1 81 ? 9.861 -0.369 -18.051 1.00 40.28 81 ASN A C 1
ATOM 614 O O . ASN A 1 81 ? 9.530 -0.930 -17.002 1.00 40.28 81 ASN A O 1
ATOM 618 N N . ASN A 1 82 ? 9.117 0.601 -18.587 1.00 46.12 82 ASN A N 1
ATOM 619 C CA . ASN A 1 82 ? 7.789 1.006 -18.115 1.00 46.12 82 ASN A CA 1
ATOM 620 C C . ASN A 1 82 ? 6.718 -0.076 -18.384 1.00 46.12 82 ASN A C 1
ATOM 622 O O . ASN A 1 82 ? 5.769 0.139 -19.127 1.00 46.12 82 ASN A O 1
ATOM 626 N N . THR A 1 83 ? 6.817 -1.248 -17.750 1.00 46.28 83 THR A N 1
ATOM 627 C CA . THR A 1 83 ? 5.800 -2.319 -17.870 1.00 46.28 83 THR A CA 1
ATOM 628 C C . THR A 1 83 ? 4.437 -1.997 -17.238 1.00 46.28 83 THR A C 1
ATOM 630 O O . THR A 1 83 ? 3.527 -2.807 -17.345 1.00 46.28 83 THR A O 1
ATOM 633 N N . LEU A 1 84 ? 4.263 -0.822 -16.617 1.00 49.72 84 LEU A N 1
ATOM 634 C CA . LEU A 1 84 ? 2.954 -0.308 -16.180 1.00 49.72 84 LEU A CA 1
ATOM 635 C C . LEU A 1 84 ? 2.263 0.569 -17.245 1.00 49.72 84 LEU A C 1
ATOM 637 O O . LEU A 1 84 ? 1.216 1.142 -16.970 1.00 49.72 84 LEU A O 1
ATOM 641 N N . GLN A 1 85 ? 2.819 0.682 -18.459 1.00 45.53 85 GLN A N 1
ATOM 642 C CA . GLN A 1 85 ? 2.172 1.412 -19.560 1.00 45.53 85 GLN A CA 1
ATOM 643 C C . GLN A 1 85 ? 0.959 0.689 -20.161 1.00 45.53 85 GLN A C 1
ATOM 645 O O . GLN A 1 85 ? 0.206 1.310 -20.912 1.00 45.53 85 GLN A O 1
ATOM 650 N N . ASP A 1 86 ? 0.730 -0.584 -19.826 1.00 42.16 86 ASP A N 1
ATOM 651 C CA . ASP A 1 86 ? -0.455 -1.306 -20.286 1.00 42.16 86 ASP A CA 1
ATOM 652 C C . ASP A 1 86 ? -1.662 -0.996 -19.387 1.00 42.16 86 ASP A C 1
ATOM 654 O O . ASP A 1 86 ? -1.997 -1.728 -18.461 1.00 42.16 86 ASP A O 1
ATOM 658 N N . GLY A 1 87 ? -2.285 0.154 -19.646 1.00 47.09 87 GLY A N 1
ATOM 659 C CA . GLY A 1 87 ? -3.637 0.480 -19.200 1.00 47.09 87 GLY A CA 1
ATOM 660 C C . GLY A 1 87 ? -3.790 0.904 -17.734 1.00 47.09 87 GLY A C 1
ATOM 661 O O . GLY A 1 87 ? -3.493 0.179 -16.790 1.00 47.09 87 GLY A O 1
ATOM 662 N N . ASN A 1 88 ? -4.438 2.056 -17.545 1.00 54.88 88 ASN A N 1
ATOM 663 C CA . ASN A 1 88 ? -4.888 2.620 -16.261 1.00 54.88 88 ASN A CA 1
ATOM 664 C C . ASN A 1 88 ? -5.657 1.616 -15.352 1.00 54.88 88 ASN A C 1
ATOM 666 O O . ASN A 1 88 ? -5.755 1.801 -14.145 1.00 54.88 88 ASN A O 1
ATOM 670 N N . CYS A 1 89 ? -6.164 0.516 -15.927 1.00 58.72 89 CYS A N 1
ATOM 671 C CA . CYS A 1 89 ? -6.947 -0.529 -15.268 1.00 58.72 89 CYS A CA 1
ATOM 672 C C . CYS A 1 89 ? -6.204 -1.257 -14.129 1.00 58.72 89 CYS A C 1
ATOM 674 O O . CYS A 1 89 ? -6.814 -1.556 -13.100 1.00 58.72 89 CYS A O 1
ATOM 676 N N . HIS A 1 90 ? -4.900 -1.527 -14.266 1.00 72.75 90 HIS A N 1
ATOM 677 C CA . HIS A 1 90 ? -4.154 -2.242 -13.220 1.00 72.75 90 HIS A CA 1
ATOM 678 C C . HIS A 1 90 ? -3.902 -1.383 -11.979 1.00 72.75 90 HIS A C 1
ATOM 680 O O . HIS A 1 90 ? -3.911 -1.908 -10.867 1.00 72.75 90 HIS A O 1
ATOM 686 N N . VAL A 1 91 ? -3.727 -0.070 -12.152 1.00 75.56 91 VAL A N 1
ATOM 687 C CA . VAL A 1 91 ? -3.529 0.870 -11.040 1.00 75.56 91 VAL A CA 1
ATOM 688 C C . VAL A 1 91 ? -4.808 0.995 -10.216 1.00 75.56 91 VAL A C 1
ATOM 690 O O . VAL A 1 91 ? -4.753 0.900 -8.992 1.00 75.56 91 VAL A O 1
ATOM 693 N N . ASP A 1 92 ? -5.965 1.115 -10.870 1.00 79.81 92 ASP A N 1
ATOM 694 C CA . ASP A 1 92 ? -7.258 1.199 -10.181 1.00 79.81 92 ASP A CA 1
ATOM 695 C C . ASP A 1 92 ? -7.548 -0.066 -9.355 1.00 79.81 92 ASP A C 1
ATOM 697 O O . ASP A 1 92 ? -7.949 0.019 -8.191 1.00 79.81 92 ASP A O 1
ATOM 701 N N . LEU A 1 93 ? -7.289 -1.252 -9.919 1.00 85.88 93 LEU A N 1
ATOM 702 C CA . LEU A 1 93 ? -7.440 -2.518 -9.196 1.00 85.88 93 LEU A CA 1
ATOM 703 C C . LEU A 1 93 ? -6.426 -2.655 -8.055 1.00 85.88 93 LEU A C 1
ATOM 705 O O . LEU A 1 93 ? -6.780 -3.128 -6.975 1.00 85.88 93 LEU A O 1
ATOM 709 N N . LEU A 1 94 ? -5.184 -2.215 -8.263 1.00 87.25 94 LEU A N 1
ATOM 710 C CA . LEU A 1 94 ? -4.174 -2.214 -7.211 1.00 87.25 94 LEU A CA 1
ATOM 711 C C . LEU A 1 94 ? -4.590 -1.309 -6.049 1.00 87.25 94 LEU A C 1
ATOM 713 O O . LEU A 1 94 ? -4.495 -1.731 -4.903 1.00 87.25 94 LEU A O 1
ATOM 717 N N . LEU A 1 95 ? -5.140 -0.123 -6.315 1.00 86.88 95 LEU A N 1
ATOM 718 C CA . LEU A 1 95 ? -5.648 0.777 -5.274 1.00 86.88 95 LEU A CA 1
ATOM 719 C C . LEU A 1 95 ? -6.807 0.164 -4.476 1.00 86.88 95 LEU A C 1
ATOM 721 O O . LEU A 1 95 ? -6.896 0.386 -3.269 1.00 86.88 95 LEU A O 1
ATOM 725 N N . VAL A 1 96 ? -7.675 -0.635 -5.106 1.00 88.88 96 VAL A N 1
ATOM 726 C CA . VAL A 1 96 ? -8.6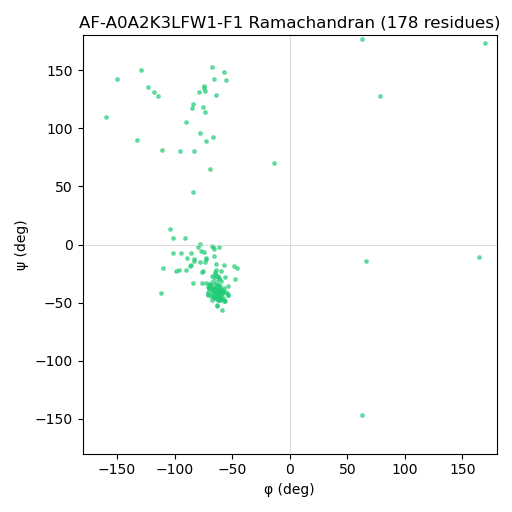87 -1.420 -4.375 1.00 88.88 96 VAL A CA 1
ATOM 727 C C . VAL A 1 96 ? -8.011 -2.400 -3.417 1.00 88.88 96 VAL A C 1
ATOM 729 O O . VAL A 1 96 ? -8.378 -2.449 -2.244 1.00 88.88 96 VAL A O 1
ATOM 732 N N . VAL A 1 97 ? -6.998 -3.130 -3.891 1.00 90.75 97 VAL A N 1
ATOM 733 C CA . VAL A 1 97 ? -6.263 -4.115 -3.083 1.00 90.75 97 VAL A CA 1
ATOM 734 C C . VAL A 1 97 ? -5.501 -3.458 -1.926 1.00 90.75 97 VAL A C 1
ATOM 736 O O . VAL A 1 97 ? -5.531 -3.967 -0.807 1.00 90.75 97 VAL A O 1
ATOM 739 N N . LEU A 1 98 ? -4.893 -2.291 -2.149 1.00 92.62 98 LEU A N 1
ATOM 740 C CA . LEU A 1 98 ? -4.176 -1.538 -1.114 1.00 92.62 98 LEU A CA 1
ATOM 741 C C . LEU A 1 98 ? -5.097 -1.031 0.005 1.00 92.62 98 LEU A C 1
ATOM 743 O O . LEU A 1 98 ? -4.636 -0.829 1.119 1.00 92.62 98 LEU A O 1
ATOM 747 N N . LYS A 1 99 ? -6.402 -0.857 -0.245 1.00 92.44 99 LYS A N 1
ATOM 748 C CA . LYS A 1 99 ? -7.378 -0.440 0.783 1.00 92.44 99 LYS A CA 1
ATOM 749 C C . LYS A 1 99 ? -7.909 -1.593 1.633 1.00 92.44 99 LYS A C 1
ATOM 751 O O . LYS A 1 99 ? -8.565 -1.346 2.650 1.00 92.44 99 LYS A O 1
ATOM 756 N N . LEU A 1 100 ? -7.667 -2.844 1.243 1.00 91.81 100 LEU A N 1
ATOM 757 C CA . LEU A 1 100 ? -8.228 -4.013 1.929 1.00 91.81 100 LEU A CA 1
ATOM 758 C C . LEU A 1 100 ? -7.889 -4.075 3.425 1.00 91.81 100 LEU A C 1
ATOM 760 O O . LEU A 1 100 ? -8.813 -4.330 4.195 1.00 91.81 100 LEU A O 1
ATOM 764 N N . PRO A 1 101 ? -6.662 -3.751 3.880 1.00 92.19 101 PRO A N 1
ATOM 765 C CA . PRO A 1 101 ? -6.327 -3.791 5.307 1.00 92.19 101 PRO A CA 1
ATOM 766 C C . PRO A 1 101 ? -7.112 -2.804 6.188 1.00 92.19 101 PRO A C 1
ATOM 768 O O . PRO A 1 101 ? -7.133 -2.961 7.406 1.00 92.19 101 PRO A O 1
ATOM 771 N N . TRP A 1 102 ? -7.753 -1.792 5.593 1.00 92.12 102 TRP A N 1
ATOM 772 C CA . TRP A 1 102 ? -8.624 -0.840 6.294 1.00 92.12 102 TRP A CA 1
ATOM 773 C C . TRP A 1 102 ? -10.111 -1.161 6.161 1.00 92.12 102 TRP A C 1
ATOM 775 O O . TRP A 1 102 ? -10.913 -0.708 6.971 1.00 92.12 102 TRP A O 1
ATOM 785 N N . THR A 1 103 ? -10.496 -1.896 5.120 1.00 90.25 103 THR A N 1
ATOM 786 C CA . THR A 1 103 ? -11.904 -2.049 4.721 1.00 90.25 103 THR A CA 1
ATOM 787 C C . THR A 1 103 ? -12.455 -3.446 4.969 1.00 90.25 103 THR A C 1
ATOM 789 O O . THR A 1 103 ? -13.670 -3.606 5.051 1.00 90.25 103 THR A O 1
ATOM 792 N N . HIS A 1 104 ? -11.584 -4.449 5.097 1.00 88.94 104 HIS A N 1
ATOM 793 C CA . HIS A 1 104 ? -11.967 -5.851 5.215 1.00 88.94 104 HIS A CA 1
ATOM 794 C C . HIS A 1 104 ? -11.284 -6.516 6.408 1.00 88.94 104 HIS A C 1
ATOM 796 O O . HIS A 1 104 ? -10.152 -6.201 6.771 1.00 88.94 104 HIS A O 1
ATOM 802 N N . THR A 1 105 ? -11.961 -7.505 6.986 1.00 83.69 105 THR A N 1
ATOM 803 C CA . THR A 1 105 ? -11.362 -8.410 7.966 1.00 83.69 105 THR A CA 1
ATOM 804 C C . THR A 1 105 ? -10.450 -9.402 7.245 1.00 83.69 105 THR A C 1
ATOM 806 O O . THR A 1 105 ? -10.903 -10.188 6.409 1.00 83.69 105 THR A O 1
ATOM 809 N N . LEU A 1 106 ? -9.160 -9.383 7.571 1.00 82.12 106 LEU A N 1
ATOM 810 C CA . LEU A 1 106 ? -8.171 -10.294 6.995 1.00 82.12 106 LEU A CA 1
ATOM 811 C C . LEU A 1 106 ? -8.085 -11.558 7.859 1.00 82.12 106 LEU A C 1
ATOM 813 O 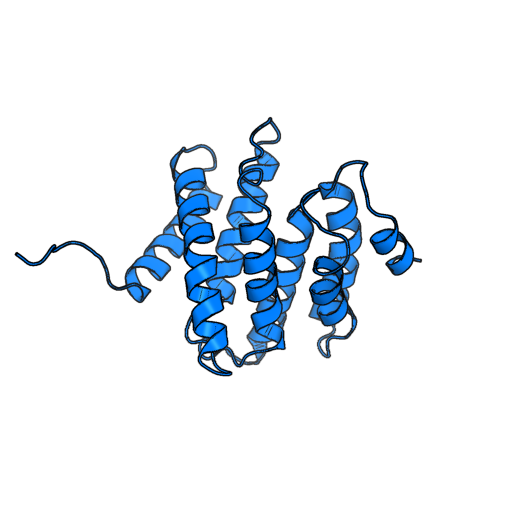O . LEU A 1 106 ? -7.540 -11.526 8.957 1.00 82.12 106 LEU A O 1
ATOM 817 N N . LEU A 1 107 ? -8.641 -12.674 7.378 1.00 75.62 107 LEU A N 1
ATOM 818 C CA . LEU A 1 107 ? -8.819 -13.896 8.182 1.00 75.62 107 LEU A CA 1
ATOM 819 C C . LEU A 1 107 ? -7.518 -14.668 8.452 1.00 75.62 107 LEU A C 1
ATOM 821 O O . LEU A 1 107 ? -7.494 -15.553 9.302 1.00 75.62 107 LEU A O 1
ATOM 825 N N . VAL A 1 108 ? -6.455 -14.360 7.710 1.00 69.44 108 VAL A N 1
ATOM 826 C CA . VAL A 1 108 ? -5.165 -15.069 7.763 1.00 69.44 108 VAL A CA 1
ATOM 827 C C . VAL A 1 108 ? -4.175 -14.392 8.723 1.00 69.44 108 VAL A C 1
ATOM 829 O O . VAL A 1 108 ? -3.108 -14.931 8.996 1.00 69.44 108 VAL A O 1
ATOM 832 N N . ILE A 1 109 ? -4.516 -13.217 9.261 1.00 64.94 109 ILE A N 1
ATOM 833 C CA . ILE A 1 109 ? -3.571 -12.341 9.957 1.00 64.94 109 ILE A CA 1
ATOM 834 C C . ILE A 1 109 ? -3.998 -12.168 11.418 1.00 64.94 109 ILE A C 1
ATOM 836 O O . ILE A 1 109 ? -5.152 -11.863 11.706 1.00 64.94 109 ILE A O 1
ATOM 840 N N . ASP A 1 110 ? -3.055 -12.340 12.347 1.00 64.81 110 ASP A N 1
ATOM 841 C CA . ASP A 1 110 ? -3.253 -11.962 13.750 1.00 64.81 110 ASP A CA 1
ATOM 842 C C . ASP A 1 110 ? -3.396 -10.434 13.856 1.00 64.81 110 ASP A C 1
ATOM 844 O O . ASP A 1 110 ? -2.709 -9.684 13.166 1.00 64.81 110 ASP A O 1
ATOM 848 N N . ASN A 1 111 ? -4.262 -9.941 14.736 1.00 60.72 111 ASN A N 1
ATOM 849 C CA . ASN A 1 111 ? -4.590 -8.520 14.855 1.00 60.72 111 ASN A CA 1
ATOM 850 C C . ASN A 1 111 ? -3.340 -7.646 15.111 1.00 60.72 111 ASN A C 1
ATOM 852 O O . ASN A 1 111 ? -3.287 -6.494 14.684 1.00 60.72 111 ASN A O 1
ATOM 856 N N . GLN A 1 112 ? -2.293 -8.208 15.734 1.00 60.44 112 GLN A N 1
ATOM 857 C CA . GLN A 1 112 ? -0.995 -7.540 15.928 1.00 60.44 112 GLN A CA 1
ATOM 858 C C . GLN A 1 112 ? -0.141 -7.399 14.655 1.00 60.44 112 GLN A C 1
ATOM 860 O O . GLN A 1 112 ? 0.837 -6.659 14.661 1.00 60.44 112 GLN A O 1
ATOM 865 N N . LEU A 1 113 ? -0.478 -8.086 13.564 1.00 78.38 113 LEU A N 1
ATOM 866 C CA . LEU A 1 113 ? 0.197 -7.999 12.264 1.00 78.38 113 LEU A CA 1
ATOM 867 C C . LEU A 1 113 ? -0.565 -7.131 11.249 1.00 78.38 113 LEU A C 1
ATOM 869 O O . LEU A 1 113 ? -0.028 -6.821 10.182 1.00 78.38 113 LEU A O 1
ATOM 873 N N . LEU A 1 114 ? -1.783 -6.683 11.574 1.00 88.94 114 LEU A N 1
ATOM 874 C CA . LEU A 1 114 ? -2.593 -5.879 10.656 1.00 88.94 114 LEU A CA 1
ATOM 875 C C . LEU A 1 114 ? -1.921 -4.539 10.316 1.00 88.94 114 LEU A C 1
ATOM 877 O O . LEU A 1 114 ? -1.907 -4.140 9.152 1.00 88.94 114 LEU A O 1
ATOM 881 N N . TRP A 1 115 ? -1.301 -3.876 11.298 1.00 90.94 115 TRP A N 1
ATOM 882 C CA . TRP A 1 115 ? -0.580 -2.620 11.067 1.00 90.94 115 TRP A CA 1
ATOM 883 C C . TRP A 1 115 ? 0.600 -2.800 10.103 1.00 90.94 115 TRP A C 1
ATOM 885 O O . TRP A 1 115 ? 0.816 -1.947 9.251 1.00 90.94 115 TRP A O 1
ATOM 895 N N . LYS A 1 116 ? 1.296 -3.947 10.131 1.00 92.00 116 LYS A N 1
ATOM 896 C CA . LYS A 1 116 ? 2.371 -4.251 9.167 1.00 92.00 116 LYS A CA 1
ATOM 897 C C . LYS A 1 116 ? 1.837 -4.365 7.745 1.00 92.00 116 LYS A C 1
ATOM 899 O O . LYS A 1 116 ? 2.460 -3.875 6.810 1.00 92.00 116 LYS A O 1
ATOM 904 N N . THR A 1 117 ? 0.658 -4.962 7.587 1.00 93.31 117 THR A N 1
ATOM 905 C CA . THR A 1 117 ? -0.005 -5.086 6.278 1.00 93.31 117 THR A CA 1
ATOM 906 C C . THR A 1 117 ? -0.431 -3.715 5.739 1.00 93.31 117 THR A C 1
ATOM 908 O O . THR A 1 117 ? -0.296 -3.432 4.546 1.00 93.31 117 THR A O 1
ATOM 911 N N . LYS A 1 118 ? -0.904 -2.828 6.623 1.00 95.62 118 LYS A N 1
ATOM 912 C CA . LYS A 1 118 ? -1.192 -1.425 6.295 1.0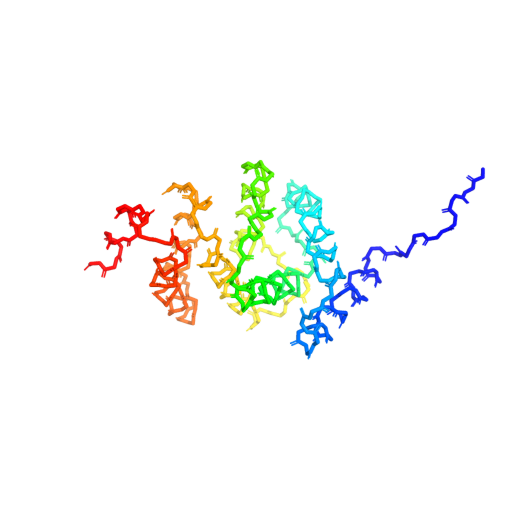0 95.62 118 LYS A CA 1
ATOM 913 C C . LYS A 1 118 ? 0.079 -0.673 5.880 1.00 95.62 118 LYS A C 1
ATOM 915 O O . LYS A 1 118 ? 0.081 -0.033 4.832 1.00 95.62 118 LYS A O 1
ATOM 920 N N . CYS A 1 119 ? 1.175 -0.816 6.630 1.00 95.12 119 CYS A N 1
ATOM 921 C CA . CYS A 1 119 ? 2.474 -0.239 6.270 1.00 95.12 119 CYS A CA 1
ATOM 922 C C . CYS A 1 119 ? 2.959 -0.735 4.899 1.00 95.12 119 CYS A C 1
ATOM 924 O O . CYS A 1 119 ? 3.310 0.080 4.051 1.00 95.12 119 CYS A O 1
ATOM 926 N N . LEU A 1 120 ? 2.878 -2.042 4.626 1.00 93.62 120 LEU A N 1
ATOM 927 C CA . LEU A 1 120 ? 3.208 -2.608 3.310 1.00 93.62 120 LEU A CA 1
ATOM 928 C C . LEU A 1 120 ? 2.371 -1.988 2.183 1.00 93.62 120 LEU A C 1
ATOM 930 O O . LEU A 1 120 ? 2.886 -1.737 1.096 1.00 93.62 120 LEU A O 1
ATOM 934 N N . SER A 1 121 ? 1.092 -1.695 2.436 1.00 94.75 121 SER A N 1
ATOM 935 C CA . SER A 1 121 ? 0.236 -1.029 1.447 1.00 94.75 121 SER A CA 1
ATOM 936 C C . SER A 1 121 ? 0.739 0.380 1.115 1.00 94.75 121 SER A C 1
ATOM 938 O O . SER A 1 121 ? 0.781 0.761 -0.055 1.00 94.75 121 SER A O 1
ATOM 940 N N . LEU A 1 122 ? 1.162 1.144 2.125 1.00 94.19 122 LEU A N 1
ATOM 941 C CA . LEU A 1 122 ? 1.723 2.488 1.947 1.00 94.19 122 LEU A CA 1
ATOM 942 C C . LEU A 1 122 ? 3.072 2.443 1.217 1.00 94.19 122 LEU A C 1
ATOM 944 O O . LEU A 1 122 ? 3.293 3.215 0.284 1.00 94.19 122 LEU A O 1
ATOM 948 N N . GLN A 1 123 ? 3.922 1.472 1.547 1.00 92.88 123 GLN A N 1
ATOM 949 C CA . GLN A 1 123 ? 5.203 1.268 0.872 1.00 92.88 123 GLN A CA 1
ATOM 950 C C . GLN A 1 123 ? 5.015 0.915 -0.608 1.00 92.88 123 GLN A C 1
ATOM 952 O O . GLN A 1 123 ? 5.655 1.518 -1.471 1.00 92.88 123 GLN A O 1
ATOM 957 N N . VAL A 1 124 ? 4.090 0.003 -0.934 1.00 90.38 124 VAL A N 1
ATOM 958 C CA . VAL A 1 124 ? 3.752 -0.322 -2.331 1.00 90.38 124 VAL A CA 1
ATOM 959 C C . VAL A 1 124 ? 3.200 0.903 -3.057 1.00 90.38 124 VAL A C 1
ATOM 961 O O . VAL A 1 124 ? 3.664 1.202 -4.158 1.00 90.38 124 VAL A O 1
ATOM 964 N N . LEU A 1 125 ? 2.262 1.635 -2.441 1.00 89.00 125 LEU A N 1
ATOM 965 C CA . LEU A 1 125 ? 1.707 2.877 -2.993 1.00 89.00 125 LEU A CA 1
ATOM 966 C C . LEU A 1 125 ? 2.817 3.879 -3.338 1.00 89.00 125 LEU A C 1
ATOM 968 O O . LEU A 1 125 ? 2.777 4.504 -4.400 1.00 89.00 125 LEU A O 1
ATOM 972 N N . SER A 1 126 ? 3.815 3.999 -2.459 1.00 86.62 126 SER A N 1
ATOM 973 C CA . SER A 1 126 ? 4.892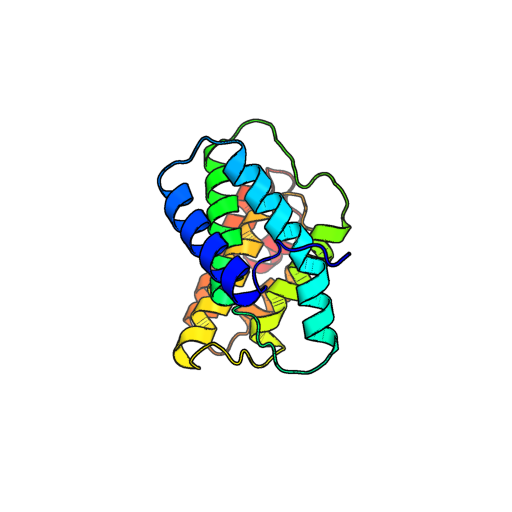 4.978 -2.587 1.00 86.62 126 SER A CA 1
ATOM 974 C C . SER A 1 126 ? 5.785 4.780 -3.817 1.00 86.62 126 SER A C 1
ATOM 976 O O . SER A 1 126 ? 6.381 5.738 -4.307 1.00 86.62 126 SER A O 1
ATOM 978 N N . MET A 1 127 ? 5.815 3.563 -4.367 1.00 82.69 127 MET A N 1
ATOM 979 C CA . MET A 1 127 ? 6.661 3.176 -5.500 1.00 82.69 127 MET A CA 1
ATOM 980 C C . MET A 1 127 ? 5.924 3.115 -6.849 1.00 82.69 127 MET A C 1
ATOM 982 O O . MET A 1 127 ? 6.512 2.702 -7.849 1.00 82.69 127 MET A O 1
ATOM 986 N N . LEU A 1 128 ? 4.649 3.521 -6.926 1.00 76.81 128 LEU A N 1
ATOM 987 C CA . LEU A 1 128 ? 3.867 3.454 -8.177 1.00 76.81 128 LEU A CA 1
ATOM 988 C C . LEU A 1 128 ? 4.190 4.570 -9.196 1.00 76.81 128 LEU A C 1
ATOM 990 O O . LEU A 1 128 ? 3.715 4.513 -10.334 1.00 76.81 128 LEU A O 1
ATOM 994 N N . GLY A 1 129 ? 5.029 5.544 -8.831 1.00 67.31 129 GLY A N 1
ATOM 995 C CA . GLY A 1 129 ? 5.621 6.525 -9.751 1.00 67.31 129 GLY A CA 1
ATOM 996 C C . GLY A 1 129 ? 4.621 7.457 -10.465 1.00 67.31 129 GLY A C 1
ATOM 997 O O . GLY A 1 129 ? 3.606 7.813 -9.883 1.00 67.31 129 GLY A O 1
ATOM 998 N N . PRO A 1 130 ? 4.852 7.891 -11.722 1.00 58.44 130 PRO A N 1
ATOM 999 C CA . PRO A 1 130 ? 3.980 8.844 -12.436 1.00 58.44 130 PRO A CA 1
ATOM 1000 C C . PRO A 1 130 ? 2.567 8.316 -12.746 1.00 58.44 130 PRO A C 1
ATOM 1002 O O . PRO A 1 130 ? 1.694 9.071 -13.164 1.00 58.44 130 PRO A O 1
ATOM 1005 N N . SER A 1 131 ? 2.325 7.017 -12.534 1.00 58.62 131 SER A N 1
ATOM 1006 C CA . SER A 1 131 ? 1.032 6.337 -12.724 1.00 58.62 131 SER A CA 1
ATOM 1007 C C . SER A 1 131 ? -0.062 6.816 -11.753 1.00 58.62 131 SER A C 1
ATOM 1009 O O . SER A 1 131 ? -1.201 6.352 -11.805 1.00 58.62 131 SER A O 1
ATOM 1011 N N . LEU A 1 132 ? 0.284 7.710 -10.826 1.00 58.62 132 LEU A N 1
ATOM 1012 C CA . LEU A 1 132 ? -0.575 8.198 -9.760 1.00 58.62 132 LEU A CA 1
ATOM 1013 C C . LEU A 1 132 ? -1.562 9.249 -10.297 1.00 58.62 132 LEU A C 1
ATOM 1015 O O . LEU A 1 132 ? -1.259 10.440 -10.360 1.00 58.62 132 LEU A O 1
ATOM 1019 N N . SER A 1 133 ? -2.788 8.838 -10.635 1.00 55.56 133 SER A N 1
ATOM 1020 C CA . SER A 1 133 ? -3.879 9.807 -10.793 1.00 55.56 133 SER A CA 1
ATOM 1021 C C . SER A 1 133 ? -4.163 10.472 -9.435 1.00 55.56 133 SER A C 1
ATOM 1023 O O . SER A 1 133 ? -4.326 9.809 -8.407 1.00 55.56 133 SER A O 1
ATOM 1025 N N . SER A 1 134 ? -4.193 11.808 -9.405 1.00 58.69 134 SER A N 1
ATOM 1026 C CA . SER A 1 134 ? -4.021 12.600 -8.176 1.00 58.69 134 SER A CA 1
ATOM 1027 C C . SER A 1 134 ? -5.134 12.476 -7.126 1.00 58.69 134 SER A C 1
ATOM 1029 O O . SER A 1 134 ? -5.060 13.160 -6.112 1.00 58.69 134 SER A O 1
ATOM 1031 N N . LYS A 1 135 ? -6.209 11.714 -7.370 1.00 59.53 135 LYS A N 1
ATOM 1032 C CA . LYS A 1 135 ? -7.403 11.711 -6.506 1.00 59.53 135 LYS A CA 1
ATOM 1033 C C . LYS A 1 135 ? -7.607 10.400 -5.748 1.00 59.53 135 LYS A C 1
ATOM 1035 O O . LYS A 1 135 ? -7.907 10.453 -4.565 1.00 59.53 135 LYS A O 1
ATOM 1040 N N . VAL A 1 136 ? -7.399 9.248 -6.390 1.00 62.22 136 VAL A N 1
ATOM 1041 C CA . VAL A 1 136 ? -7.639 7.924 -5.770 1.00 62.22 136 VAL A CA 1
ATOM 1042 C C . VAL A 1 136 ? -6.435 7.464 -4.942 1.00 62.22 136 VAL A C 1
ATOM 1044 O O . VAL A 1 136 ? -6.586 6.859 -3.887 1.00 62.22 136 VAL A O 1
ATOM 1047 N N . VAL A 1 137 ? -5.225 7.829 -5.367 1.00 65.44 137 VAL A N 1
ATOM 1048 C CA . VAL A 1 137 ? -3.968 7.601 -4.629 1.00 65.44 137 VAL A CA 1
ATOM 1049 C C . VAL A 1 137 ? -3.993 8.244 -3.247 1.00 65.44 137 VAL A C 1
ATOM 1051 O O . VAL A 1 137 ? -3.518 7.673 -2.267 1.00 65.44 137 VAL A O 1
ATOM 1054 N N . LEU A 1 138 ? -4.572 9.441 -3.175 1.00 74.25 138 LEU A N 1
ATOM 1055 C CA . LEU A 1 138 ? -4.675 10.202 -1.945 1.00 74.25 138 LEU A CA 1
ATOM 1056 C C . LEU A 1 138 ? -5.557 9.512 -0.902 1.00 74.25 138 LEU A C 1
ATOM 1058 O O . LEU A 1 138 ? -5.315 9.722 0.281 1.00 74.25 138 LEU A O 1
ATOM 1062 N N . GLU A 1 139 ? -6.505 8.662 -1.313 1.00 86.00 139 GLU A N 1
ATOM 1063 C CA . GLU A 1 139 ? -7.394 7.947 -0.392 1.00 86.00 139 GLU A CA 1
ATOM 1064 C C . GLU A 1 139 ? -6.625 6.956 0.487 1.00 86.00 139 GLU A C 1
ATOM 1066 O O . GLU A 1 139 ? -6.825 6.929 1.695 1.00 86.00 139 GLU A O 1
ATOM 1071 N N . VAL A 1 140 ? -5.722 6.155 -0.093 1.00 89.06 140 VAL A N 1
ATOM 1072 C CA . VAL A 1 140 ? -4.924 5.177 0.674 1.00 89.06 140 VAL A CA 1
ATOM 1073 C C . VAL A 1 140 ? -3.974 5.899 1.627 1.00 89.06 140 VAL A C 1
ATOM 1075 O O . VAL A 1 140 ? -3.843 5.519 2.789 1.00 89.06 140 VAL A O 1
ATOM 1078 N N . LEU A 1 141 ? -3.350 6.976 1.151 1.00 89.69 141 LEU A N 1
ATOM 1079 C CA . LEU A 1 141 ? -2.484 7.807 1.979 1.00 89.69 141 LEU A CA 1
ATOM 1080 C C . LEU A 1 141 ? -3.268 8.475 3.124 1.00 89.69 141 LEU A C 1
ATOM 1082 O O . LEU A 1 141 ? -2.778 8.520 4.249 1.00 89.69 141 LEU A O 1
ATOM 1086 N N . ASP A 1 142 ? -4.493 8.946 2.867 1.00 91.00 142 ASP A N 1
ATOM 1087 C CA . ASP A 1 142 ? -5.369 9.522 3.896 1.00 91.00 142 ASP A CA 1
ATOM 1088 C C . ASP A 1 142 ? -5.740 8.502 4.967 1.00 91.00 142 ASP A C 1
ATOM 1090 O O . ASP A 1 142 ? -5.698 8.833 6.153 1.00 91.00 142 ASP A O 1
ATOM 1094 N N . LEU A 1 143 ? -6.062 7.269 4.563 1.00 94.38 143 LEU A N 1
ATOM 1095 C CA . LEU A 1 143 ? -6.325 6.174 5.497 1.00 94.38 143 LEU A CA 1
ATOM 1096 C C . LEU A 1 143 ? -5.115 5.914 6.403 1.00 94.38 143 LEU A C 1
ATOM 1098 O O . LEU A 1 143 ? -5.289 5.714 7.601 1.00 94.38 143 LEU A O 1
ATOM 1102 N N . GLY A 1 144 ? -3.898 5.968 5.853 1.00 94.56 144 GLY A N 1
ATOM 1103 C CA . GLY A 1 144 ? -2.667 5.800 6.625 1.00 94.56 144 GLY A CA 1
ATOM 1104 C C . GLY A 1 144 ? -2.406 6.933 7.622 1.00 94.56 144 GLY A C 1
ATOM 1105 O O . GLY A 1 144 ? -2.083 6.674 8.778 1.00 94.56 144 GLY A O 1
ATOM 1106 N N . LEU A 1 145 ? -2.588 8.190 7.207 1.00 94.19 145 LEU A N 1
ATOM 1107 C CA . LEU A 1 145 ? -2.347 9.366 8.059 1.00 94.19 145 LEU A CA 1
ATOM 1108 C C . LEU A 1 145 ? -3.304 9.467 9.248 1.00 94.19 145 LEU A C 1
ATOM 1110 O O . LEU A 1 145 ? -2.938 10.017 10.286 1.00 94.19 145 LEU A O 1
ATOM 1114 N N . HIS A 1 146 ? -4.516 8.943 9.089 1.00 95.38 146 HIS A N 1
ATOM 1115 C CA . HIS A 1 146 ? -5.558 8.968 10.112 1.00 95.38 146 HIS A CA 1
ATOM 1116 C C . HIS A 1 146 ? -5.736 7.607 10.802 1.00 95.38 146 HIS A C 1
ATOM 1118 O O . HIS A 1 146 ? -6.732 7.406 11.495 1.00 95.38 146 HIS A O 1
ATOM 1124 N N . ASP A 1 147 ? -4.800 6.670 10.618 1.00 95.88 147 ASP A N 1
ATOM 1125 C CA . ASP A 1 147 ? -4.879 5.353 11.247 1.00 95.88 147 ASP A CA 1
ATOM 1126 C C . ASP A 1 147 ? -4.715 5.439 12.770 1.00 95.88 147 ASP A C 1
ATOM 1128 O O . ASP A 1 147 ? -4.046 6.332 13.293 1.00 95.88 147 ASP A O 1
ATOM 1132 N N . GLU A 1 148 ? -5.292 4.484 13.497 1.00 93.56 148 GLU A N 1
ATOM 1133 C CA . GLU A 1 148 ? -5.172 4.393 14.954 1.00 93.56 148 GLU A CA 1
ATOM 1134 C C . GLU A 1 148 ? -3.753 3.995 15.392 1.00 93.56 148 GLU A C 1
ATOM 1136 O O . GLU A 1 148 ? -3.260 4.490 16.412 1.00 93.56 148 GLU A O 1
ATOM 1141 N N . ALA A 1 149 ? -3.065 3.162 14.606 1.00 93.94 149 ALA A N 1
ATOM 1142 C CA . ALA A 1 149 ? -1.709 2.708 14.901 1.00 93.94 149 ALA A CA 1
ATOM 1143 C C . ALA A 1 149 ? -0.661 3.781 14.550 1.00 93.94 149 ALA A C 1
ATOM 1145 O O . ALA A 1 149 ? -0.653 4.341 13.451 1.00 93.94 149 ALA A O 1
ATOM 1146 N N . GLU A 1 150 ? 0.253 4.062 15.481 1.00 94.56 150 GLU A N 1
ATOM 1147 C CA . GLU A 1 150 ? 1.309 5.067 15.295 1.00 94.56 150 GLU A CA 1
ATOM 1148 C C . GLU A 1 150 ? 2.298 4.674 14.193 1.00 94.56 150 GLU A C 1
ATOM 1150 O O . GLU A 1 150 ? 2.755 5.530 13.432 1.00 94.56 150 GLU A O 1
ATOM 1155 N N . GLU A 1 151 ? 2.568 3.379 14.059 1.00 95.12 151 GLU A N 1
ATOM 1156 C CA . GLU A 1 151 ? 3.443 2.810 13.039 1.00 95.12 151 GLU A CA 1
ATOM 1157 C C . GLU A 1 151 ? 2.907 3.093 11.631 1.00 95.12 151 GLU A C 1
ATOM 1159 O O . GLU A 1 151 ? 3.664 3.461 10.734 1.00 95.12 151 GLU A O 1
ATOM 1164 N N . VAL A 1 152 ? 1.587 2.993 11.452 1.00 96.25 152 VAL A N 1
ATOM 1165 C CA . VAL A 1 152 ? 0.929 3.236 10.161 1.00 96.25 152 VAL A CA 1
ATOM 1166 C C . VAL A 1 152 ? 0.960 4.720 9.813 1.00 96.25 152 VAL A C 1
ATOM 1168 O O . VAL A 1 152 ? 1.294 5.070 8.681 1.00 96.25 152 VAL A O 1
ATOM 1171 N N . ARG A 1 153 ? 0.691 5.603 10.784 1.00 96.44 153 ARG A N 1
ATOM 1172 C CA . ARG A 1 153 ? 0.787 7.058 10.573 1.00 96.44 153 ARG A CA 1
ATOM 1173 C C . ARG A 1 153 ? 2.213 7.492 10.239 1.00 96.44 153 ARG A C 1
ATOM 1175 O O . ARG A 1 153 ? 2.415 8.303 9.337 1.00 96.44 153 ARG A O 1
ATOM 1182 N N . THR A 1 154 ? 3.195 6.931 10.942 1.00 95.69 154 THR A N 1
ATOM 1183 C CA . THR A 1 154 ? 4.620 7.192 10.698 1.00 95.69 154 THR A CA 1
ATOM 1184 C C . THR A 1 154 ? 5.026 6.750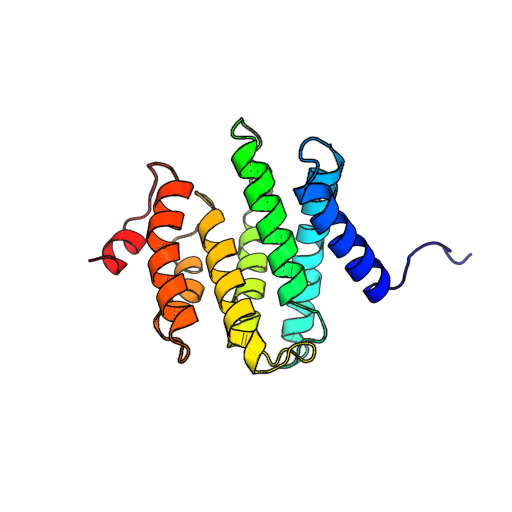 9.294 1.00 95.69 154 THR A C 1
ATOM 1186 O O . THR A 1 154 ? 5.623 7.530 8.554 1.00 95.69 154 THR A O 1
ATOM 1189 N N . GLU A 1 155 ? 4.647 5.538 8.887 1.00 96.19 155 GLU A N 1
ATOM 1190 C CA . GLU A 1 155 ? 4.917 5.039 7.535 1.00 96.19 155 GLU A CA 1
ATOM 1191 C C . GLU A 1 155 ? 4.228 5.893 6.461 1.00 96.19 155 GLU A C 1
ATOM 1193 O O . GLU A 1 155 ? 4.823 6.169 5.421 1.00 96.19 155 GLU A O 1
ATOM 1198 N N . ALA A 1 156 ? 3.005 6.374 6.708 1.00 94.38 156 ALA A N 1
ATOM 1199 C CA . ALA A 1 156 ? 2.300 7.251 5.773 1.00 94.38 156 ALA A CA 1
ATOM 1200 C C . ALA A 1 156 ? 3.052 8.575 5.563 1.00 94.38 156 ALA A C 1
ATOM 1202 O O . ALA A 1 156 ? 3.199 9.027 4.426 1.00 94.38 156 ALA A O 1
ATOM 1203 N N . ALA A 1 157 ? 3.582 9.164 6.639 1.00 91.38 157 ALA A N 1
ATOM 1204 C CA . ALA A 1 157 ? 4.413 10.363 6.564 1.00 91.38 157 ALA A CA 1
ATOM 1205 C C . ALA A 1 157 ? 5.732 10.110 5.808 1.00 91.38 157 ALA A C 1
ATOM 1207 O O . ALA A 1 157 ? 6.144 10.945 5.005 1.00 91.38 157 ALA A O 1
ATOM 1208 N N . ILE A 1 158 ? 6.365 8.948 6.008 1.00 91.31 158 ILE A N 1
ATOM 1209 C CA . ILE A 1 158 ? 7.587 8.539 5.288 1.00 91.31 158 ILE A CA 1
ATOM 1210 C C . ILE A 1 158 ? 7.301 8.252 3.807 1.00 91.31 158 ILE A C 1
ATOM 1212 O O . ILE A 1 158 ? 8.120 8.563 2.944 1.00 91.31 158 ILE A O 1
ATOM 1216 N N . SER A 1 159 ? 6.131 7.705 3.485 1.00 89.62 159 SER A N 1
ATOM 1217 C CA . SER A 1 159 ? 5.752 7.356 2.115 1.00 89.62 159 SER A CA 1
ATOM 1218 C C . SER A 1 159 ? 5.569 8.586 1.219 1.00 89.62 159 SER A C 1
ATOM 1220 O O . SER A 1 159 ? 5.806 8.496 0.018 1.00 89.62 159 SER A O 1
ATOM 1222 N N . MET A 1 160 ? 5.215 9.754 1.769 1.00 85.44 160 MET A N 1
ATOM 1223 C CA . MET A 1 160 ? 5.054 10.998 0.997 1.00 85.44 160 MET A CA 1
ATOM 1224 C C . MET A 1 160 ? 6.321 11.436 0.238 1.00 85.44 160 MET A C 1
ATOM 1226 O O . MET A 1 160 ? 6.247 11.583 -0.984 1.00 85.44 160 MET A O 1
ATOM 1230 N N . PRO A 1 161 ? 7.491 11.632 0.883 1.00 80.94 161 PRO A N 1
ATOM 1231 C CA . PRO A 1 161 ? 8.715 11.973 0.162 1.00 80.94 161 PRO A CA 1
ATOM 1232 C C . PRO A 1 161 ? 9.175 10.855 -0.784 1.00 80.94 161 PRO A C 1
ATOM 1234 O O . PRO A 1 161 ? 9.802 11.145 -1.802 1.00 80.94 161 PRO A O 1
ATOM 1237 N N . VAL A 1 162 ? 8.843 9.589 -0.505 1.00 83.44 162 VAL A N 1
ATOM 1238 C CA . VAL A 1 162 ? 9.114 8.484 -1.436 1.00 83.44 162 VAL A CA 1
ATOM 1239 C C . VAL A 1 162 ? 8.251 8.635 -2.692 1.00 83.44 162 VAL A C 1
ATOM 1241 O O . VAL A 1 162 ? 8.789 8.647 -3.792 1.00 83.44 162 VAL A O 1
ATOM 1244 N N . MET A 1 163 ? 6.948 8.894 -2.570 1.00 78.94 163 MET A N 1
ATOM 1245 C CA . MET A 1 163 ? 6.082 9.160 -3.732 1.00 78.94 163 MET A CA 1
ATOM 1246 C C . MET A 1 163 ? 6.632 10.280 -4.624 1.00 78.94 163 MET A C 1
ATOM 1248 O O . MET A 1 163 ? 6.666 10.133 -5.844 1.00 78.94 163 MET A O 1
ATOM 1252 N N . VAL A 1 164 ? 7.103 11.367 -4.005 1.00 74.56 164 VAL A N 1
ATOM 1253 C CA . VAL A 1 164 ? 7.750 12.511 -4.670 1.00 74.56 164 VAL A CA 1
ATOM 1254 C C . VAL A 1 164 ? 9.004 12.087 -5.441 1.00 74.56 164 VAL A C 1
ATOM 1256 O O . VAL A 1 164 ? 9.195 12.486 -6.589 1.00 74.56 164 VAL A O 1
ATOM 1259 N N . LEU A 1 165 ? 9.864 11.273 -4.825 1.00 74.81 165 LEU A N 1
ATOM 1260 C CA . LEU A 1 165 ? 11.090 10.778 -5.454 1.00 74.81 165 LEU A CA 1
ATOM 1261 C C . LEU A 1 165 ? 10.784 9.891 -6.671 1.00 74.81 165 LEU A C 1
ATOM 1263 O O . LEU A 1 165 ? 11.471 9.966 -7.690 1.00 74.81 165 LEU A O 1
ATOM 1267 N N . TRP A 1 166 ? 9.752 9.058 -6.566 1.00 70.75 166 TRP A N 1
ATOM 1268 C CA . TRP A 1 166 ? 9.430 8.042 -7.564 1.00 70.75 166 TRP A CA 1
ATOM 1269 C C . TRP A 1 166 ? 8.553 8.544 -8.714 1.00 70.75 166 TRP A C 1
ATOM 1271 O O . TRP A 1 166 ? 8.539 7.921 -9.777 1.00 70.75 166 TRP A O 1
ATOM 1281 N N . SER A 1 167 ? 7.852 9.670 -8.563 1.00 64.44 167 SER A N 1
ATOM 1282 C CA . SER A 1 167 ? 7.079 10.285 -9.652 1.00 64.44 167 SER A CA 1
ATOM 1283 C C . SER A 1 167 ? 7.938 10.991 -10.711 1.00 64.44 167 SER A C 1
ATOM 1285 O O . SER A 1 167 ? 7.399 11.449 -11.715 1.00 64.44 167 SER A O 1
ATOM 1287 N N . GLY A 1 168 ? 9.258 11.109 -10.510 1.00 59.62 168 GLY A N 1
ATOM 1288 C CA . GLY A 1 168 ? 10.080 12.053 -11.276 1.00 59.62 168 GLY A CA 1
ATOM 1289 C C . GLY A 1 168 ? 9.642 13.497 -11.002 1.00 59.62 168 GLY A C 1
ATOM 1290 O O . GLY A 1 168 ? 8.688 13.721 -10.268 1.00 59.62 168 GLY A O 1
ATOM 1291 N N . LEU A 1 169 ? 10.313 14.502 -11.570 1.00 50.25 169 LEU A N 1
ATOM 1292 C CA . LEU A 1 169 ? 9.991 15.928 -11.350 1.00 50.25 169 LEU A CA 1
ATOM 1293 C C . LEU A 1 169 ? 8.567 16.347 -11.803 1.00 50.25 169 LEU A C 1
ATOM 1295 O O . LEU A 1 169 ? 8.178 17.489 -11.574 1.00 50.25 169 LEU A O 1
ATOM 1299 N N . ASP A 1 170 ? 7.776 15.433 -12.376 1.00 51.31 170 ASP A N 1
ATOM 1300 C CA . ASP A 1 170 ? 6.358 15.596 -12.732 1.00 51.31 170 ASP A CA 1
ATOM 1301 C C . ASP A 1 170 ? 5.421 15.315 -11.536 1.00 51.31 170 ASP A C 1
ATOM 1303 O O . ASP A 1 170 ? 4.416 14.606 -11.626 1.00 51.31 170 ASP A O 1
ATOM 1307 N N . ILE A 1 171 ? 5.760 15.856 -10.367 1.00 53.75 171 ILE A N 1
ATOM 1308 C CA . ILE A 1 171 ? 5.000 15.648 -9.130 1.00 53.75 171 ILE A CA 1
ATOM 1309 C C . ILE A 1 171 ? 3.703 16.461 -9.193 1.00 53.75 171 ILE A C 1
ATOM 1311 O O . ILE A 1 171 ? 3.719 17.662 -9.474 1.00 53.75 171 ILE A O 1
ATOM 1315 N N . SER A 1 172 ? 2.564 15.845 -8.858 1.00 55.34 172 SER A N 1
ATOM 1316 C CA . SER A 1 172 ? 1.309 16.595 -8.750 1.00 55.34 172 SER A CA 1
ATOM 1317 C C . SER A 1 172 ? 1.284 17.456 -7.460 1.00 55.34 172 SER A C 1
ATOM 1319 O O . SER A 1 172 ? 1.582 16.940 -6.378 1.00 55.34 172 SER A O 1
ATOM 1321 N N . PRO A 1 173 ? 0.867 18.741 -7.524 1.00 59.31 173 PRO A N 1
ATOM 1322 C CA . PRO A 1 173 ? 0.782 19.662 -6.375 1.00 59.31 173 PRO A CA 1
ATOM 1323 C C . PRO A 1 173 ? 0.096 19.144 -5.085 1.00 59.31 173 PRO A C 1
ATOM 1325 O O . PRO A 1 173 ? 0.457 19.603 -4.000 1.00 59.31 173 PRO A O 1
ATOM 1328 N N . PRO A 1 174 ? -0.881 18.213 -5.134 1.00 61.31 174 PRO A N 1
ATOM 1329 C CA . PRO A 1 174 ? -1.551 17.693 -3.941 1.00 61.31 174 PRO A CA 1
ATOM 1330 C C . PRO A 1 174 ? -0.669 16.998 -2.898 1.00 61.31 174 PRO A C 1
ATOM 1332 O O . PRO A 1 174 ? -1.010 17.064 -1.720 1.00 61.31 174 PRO A O 1
ATOM 1335 N N . VAL A 1 175 ? 0.427 16.335 -3.291 1.00 59.34 175 VAL A N 1
ATOM 1336 C CA . VAL A 1 175 ? 1.304 15.645 -2.321 1.00 59.34 175 VAL A CA 1
ATOM 1337 C C . VAL A 1 175 ? 2.079 16.666 -1.489 1.00 59.34 175 VAL A C 1
ATOM 1339 O O . VAL A 1 175 ? 2.101 16.560 -0.268 1.00 59.34 175 VAL A O 1
ATOM 1342 N N . PHE A 1 176 ? 2.610 17.717 -2.123 1.00 63.22 176 PHE A N 1
ATOM 1343 C CA . PHE A 1 176 ? 3.305 18.804 -1.427 1.00 63.22 176 PHE A CA 1
ATOM 1344 C C . PHE A 1 176 ? 2.420 19.510 -0.402 1.00 63.22 176 PHE A C 1
ATOM 1346 O O . PHE A 1 176 ? 2.842 19.717 0.728 1.00 63.22 176 PHE A O 1
ATOM 1353 N N . LYS A 1 177 ? 1.160 19.788 -0.754 1.00 62.28 177 LYS A N 1
ATOM 1354 C CA . LYS A 1 177 ? 0.205 20.425 0.163 1.00 62.28 177 LYS A CA 1
ATOM 1355 C C . LYS A 1 177 ? -0.057 19.614 1.443 1.00 62.28 177 LYS A C 1
ATOM 1357 O O . LYS A 1 177 ? -0.531 20.175 2.421 1.00 62.28 177 LYS A O 1
ATOM 1362 N N . ARG A 1 178 ? 0.181 18.299 1.437 1.00 64.56 178 ARG A N 1
ATOM 1363 C CA . ARG A 1 178 ? 0.039 17.451 2.635 1.00 64.56 178 ARG A CA 1
ATOM 1364 C C . ARG A 1 178 ? 1.290 17.416 3.507 1.00 64.56 178 ARG A C 1
ATOM 1366 O O . ARG A 1 178 ? 1.199 16.957 4.638 1.00 64.56 178 ARG A O 1
ATOM 1373 N N . MET A 1 179 ? 2.431 17.822 2.957 1.00 60.38 179 MET A N 1
ATOM 1374 C CA . MET A 1 179 ? 3.712 17.851 3.659 1.00 60.38 179 MET A CA 1
ATOM 1375 C C . MET A 1 179 ? 3.966 19.188 4.372 1.00 60.38 179 MET A C 1
ATOM 1377 O O . MET A 1 179 ? 4.793 19.221 5.279 1.00 60.38 179 MET A O 1
ATOM 1381 N N . GLU A 1 180 ? 3.296 20.265 3.946 1.00 57.03 180 GLU A N 1
ATOM 1382 C CA . GLU A 1 180 ? 3.275 21.588 4.602 1.00 57.03 180 GLU A CA 1
ATOM 1383 C C . GLU A 1 180 ? 2.359 21.612 5.834 1.00 57.03 180 GLU A C 1
ATOM 1385 O O . GLU A 1 180 ? 2.778 22.212 6.851 1.00 57.03 180 GLU A O 1
#

Organism: Trifolium pratense (NCBI:txid57577)

Radius of gyration: 16.57 Å; Cα contacts (8 Å, |Δi|>4): 166; chains: 1; bounding box: 37×57×37 Å

Nearest PDB structures (foldseek):
  6qld-assembly1_I  TM=4.721E-01  e=1.263E+00  Saccharomyces cerevisiae S288C
  8g9j-assembly1_A  TM=3.622E-01  e=6.413E-01  synthetic construct
  3ltj-assembly1_A  TM=3.625E-01  e=7.415E-01  synthetic construct
  8g9k-assembly1_A  TM=2.487E-01  e=2.152E+00  synthetic construct
  7ue2-assembly1_A  TM=3.508E-01  e=9.655E+00  synthetic construct

Solvent-accessible surface area (backbone atoms only — not comparable to full-atom values): 10427 Å² total; per-residue (Å²): 135,82,87,83,78,79,67,58,69,71,59,46,50,55,54,48,50,54,48,46,61,54,37,76,77,55,81,86,49,79,60,60,59,51,50,49,53,55,55,60,63,42,32,60,58,53,48,52,49,57,72,76,40,63,56,38,80,64,59,60,51,62,52,41,51,44,52,38,52,52,52,54,52,55,57,76,59,76,66,90,76,70,80,76,72,75,50,76,64,59,57,57,36,44,54,54,57,51,40,35,73,81,71,34,50,54,75,74,55,59,80,89,49,47,55,57,38,43,32,42,30,39,53,42,60,18,66,56,26,69,75,59,56,86,66,70,58,49,51,56,49,49,54,24,59,69,40,92,50,67,67,26,23,52,41,28,62,57,24,50,64,41,31,51,64,45,20,42,96,73,56,63,71,71,61,59,68,73,74,110

Secondary structure (DSSP, 8-state):
-----PPPHHHHHHHHHHHHHHHTTS---HHHHHHHHHHHHHHHHHHHHHHT-SEE-S-HHHHHHHHHHHHHHHHHT-SS--TT-S-THHHHHHHHHHTHHHHSEETTS-GGGHHHHHHHHHHHHHT-GGG--TTTHHHHHHHHHT-SSHHHHHHHHHHHHHHHHHTTT---HHHHHHH-

Foldseek 3Di:
DDPPDDDDPVVVLVVLLVVLVVCLVVQDDPVLVVSLVVLLVCLVVQLVQVVVDQEDADPLQSSLVSLLSSLVSVVVVPDDDPVVPPDLVSVVSLLSSLCSLVRHHYPVDDPVCSLVSLLSSLSSLLQPALSDPPPSSVVSLVCQCPDPDPSSNVSSLVSLVSNVVRNPVPDDPPSVVVND

pLDDT: mean 75.28, std 15.49, range [36.88, 96.44]

Sequence (180 aa):
AVGSGSLRPDIALSALSILCAAFSIYPESDLSVRIFQQMLAWLSWIAEQAKQGNSITVDISTYLEGIHSVLLLKSASFKENNTLQDGNCHVDLLLVVLKLPWTHTLLVIDNQLLWKTKCLSLQVLSMLGPSLSSKVVLEVLDLGLHDEAEEVRTEAAISMPVMVLWSGLDISPPVFKRME